Protein AF-A0A8H4V0F9-F1 (afdb_monomer)

pLDDT: mean 85.69, std 16.49, range [30.67, 98.44]

Secondary structure (DSSP, 8-state):
----------------PSP--HHHHHHHTSS-HHHHHHHHHHHHHHIIIIITTTS--S-HHHHHHHHTTSS--S-HHHHHHHHHHHHHHHHHHH--SS-HHHHHHHHHHHHHHHHTS-TT----HHHHHHHHHHHHHHHHTT-HHHHHHHHHHHHHHHHHTTTT-GGGGG-TTS-HHHHHHHHHHHHHHHHHHHHHHHHHTPPP-SPPGGG--PPPPP---GGG--TTSSSPPPPPSS--TTHHHHHHHHHHHHHHHHHHHHHHSSS--HHHHHHHHHHH-

Mean predicted aligned error: 8.46 Å

Foldseek 3Di:
DDDDDDDDDDPDPDPDDDPDDPVLVVVLVVDDPVVNVVLLVQLLVLLCVPVCLQQVLDQVVVLVCVVVVVDDDPDVLLNLLLSLLSSLVSQVSPDPPPRPSRSVNSLVRSVVSVVPDDPPPLDDLSNLNSLQSSLVSCVVVVNNVSSLVSLLSSQSSLVSLVLLALVSLPPPPDANVVSLSSLSSVLSSLLSQLVSCVVVVHQRPHDQPVSRHRDQHAQDESVQDDPPHPGDDHGDPDDHSCNSSRVSSVVSNLVNVLSVVPVVPPDDDPVSVVVNVVSVD

Radius of gyration: 21.21 Å; Cα contacts (8 Å, |Δi|>4): 297; chains: 1; bounding box: 80×47×62 Å

Sequence (281 aa):
METENTLSSDFTLALPLPLYDSALESDLLDGSESLRIAEEDSYIDAYFRHYHPIFPFIYKPTFMAQYHQERSTDNPRAWAILLNAVLAMGAWCSSTDIDLHTEQIFVERAQRDFQQLSILDPGSVTLIQALIILSDCYQRLGNPKASWQYLGIASRMALSLELHKEKVYVNADLHPIDREIQRRVWWALYCSDSCASKIYGLPLLLPEDSLITAKPVLNIREEDFTYSSPGVPPERDEITIYWGLIQQSSYHRMANSIYRDLLSVGCPNVADIETLERRIN

Structure (mmCIF, N/CA/C/O backbone):
data_AF-A0A8H4V0F9-F1
#
_entry.id   AF-A0A8H4V0F9-F1
#
loop_
_atom_site.group_PDB
_atom_site.id
_atom_site.type_symbol
_atom_site.label_atom_id
_atom_site.label_alt_id
_atom_site.label_comp_id
_atom_site.label_asym_id
_atom_site.label_entity_id
_atom_site.label_seq_id
_atom_site.pdbx_PDB_ins_code
_atom_site.Cartn_x
_atom_site.Cartn_y
_atom_site.Cartn_z
_atom_site.occupancy
_atom_site.B_iso_or_equiv
_atom_site.auth_seq_id
_atom_site.auth_comp_id
_atom_site.auth_asym_id
_atom_site.auth_atom_id
_atom_site.pdbx_PDB_model_num
ATOM 1 N N . MET A 1 1 ? 59.581 7.771 -0.436 1.00 39.94 1 MET A N 1
ATOM 2 C CA . MET A 1 1 ? 58.633 8.890 -0.277 1.00 39.94 1 MET A CA 1
ATOM 3 C C . MET A 1 1 ? 57.256 8.257 -0.312 1.00 39.94 1 MET A C 1
ATOM 5 O O . MET A 1 1 ? 56.677 8.095 -1.376 1.00 39.94 1 MET A O 1
ATOM 9 N N . GLU A 1 2 ? 56.868 7.710 0.836 1.00 33.00 2 GLU A N 1
ATOM 10 C CA . GLU A 1 2 ? 55.591 7.035 1.061 1.00 33.00 2 GLU A CA 1
ATOM 11 C C . GLU A 1 2 ? 54.521 8.107 1.269 1.00 33.00 2 GLU A C 1
ATOM 13 O O . GLU A 1 2 ? 54.752 9.074 1.993 1.00 33.00 2 GLU A O 1
ATOM 18 N N . THR A 1 3 ? 53.374 7.9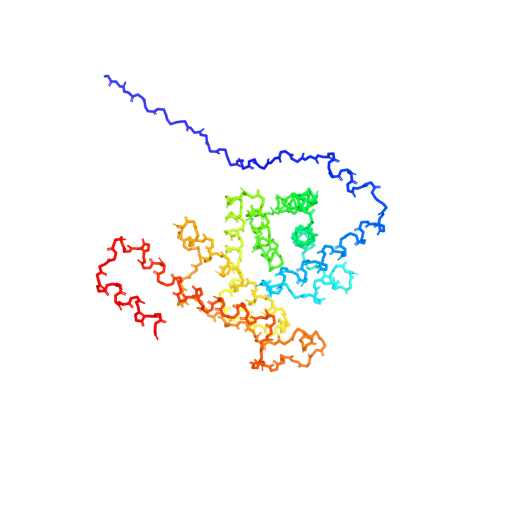61 0.615 1.00 36.78 3 THR A N 1
ATOM 19 C CA . THR A 1 3 ? 52.178 8.752 0.913 1.00 36.78 3 THR A CA 1
ATOM 20 C C . THR A 1 3 ? 51.127 7.796 1.45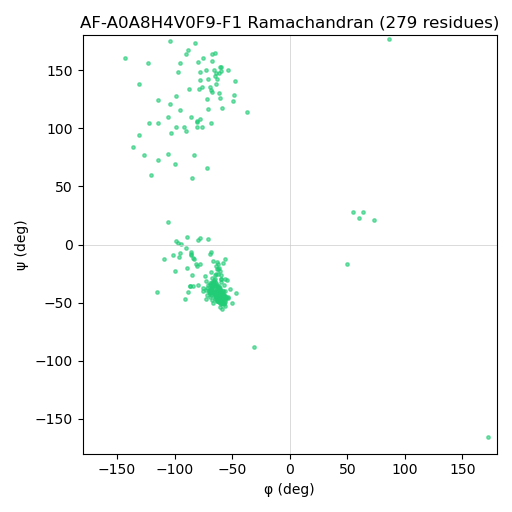0 1.00 36.78 3 THR A C 1
ATOM 22 O O . THR A 1 3 ? 50.558 7.007 0.694 1.00 36.78 3 THR A O 1
ATOM 25 N N . GLU A 1 4 ? 50.932 7.840 2.767 1.00 34.56 4 GLU A N 1
ATOM 26 C CA . GLU A 1 4 ? 49.854 7.157 3.475 1.00 34.56 4 GLU A CA 1
ATOM 27 C C . GLU A 1 4 ? 48.499 7.680 2.992 1.00 34.56 4 GLU A C 1
ATOM 29 O O . GLU A 1 4 ? 48.257 8.885 2.921 1.00 34.56 4 GLU A O 1
ATOM 34 N N . ASN A 1 5 ? 47.622 6.743 2.647 1.00 33.28 5 ASN A N 1
ATOM 35 C CA . ASN A 1 5 ? 46.240 6.984 2.272 1.00 33.28 5 ASN A CA 1
ATOM 36 C C . ASN A 1 5 ? 45.380 6.707 3.513 1.00 33.28 5 ASN A C 1
ATOM 38 O O . ASN A 1 5 ? 45.159 5.551 3.875 1.00 33.28 5 ASN A O 1
ATOM 42 N N . THR A 1 6 ? 44.952 7.756 4.211 1.00 35.66 6 THR A N 1
ATOM 43 C CA . THR A 1 6 ? 44.073 7.651 5.377 1.00 35.66 6 THR A CA 1
ATOM 44 C C . THR A 1 6 ? 42.621 7.485 4.927 1.00 35.66 6 THR A C 1
ATOM 46 O O . THR A 1 6 ? 41.930 8.434 4.567 1.00 35.66 6 THR A O 1
ATOM 49 N N . LEU A 1 7 ? 42.143 6.240 4.967 1.00 35.69 7 LEU A N 1
ATOM 50 C CA . LEU A 1 7 ? 40.719 5.907 4.957 1.00 35.69 7 LEU A CA 1
ATOM 51 C C . LEU A 1 7 ? 40.097 6.372 6.282 1.00 35.69 7 LEU A C 1
ATOM 53 O O . LEU A 1 7 ? 40.285 5.731 7.313 1.00 35.69 7 LEU A O 1
ATOM 57 N N . SER A 1 8 ? 39.355 7.480 6.253 1.00 33.31 8 SER A N 1
ATOM 58 C CA . SER A 1 8 ? 38.475 7.870 7.359 1.00 33.31 8 SER A CA 1
ATOM 59 C C . SER A 1 8 ? 37.178 7.071 7.263 1.00 33.31 8 SER A C 1
ATOM 61 O O . SER A 1 8 ? 36.345 7.304 6.388 1.00 33.31 8 SER A O 1
ATOM 63 N N . SER A 1 9 ? 37.039 6.091 8.149 1.00 40.47 9 SER A N 1
ATOM 64 C CA . SER A 1 9 ? 35.815 5.340 8.398 1.00 40.47 9 SER A CA 1
ATOM 65 C C . SER A 1 9 ? 34.844 6.183 9.224 1.00 40.4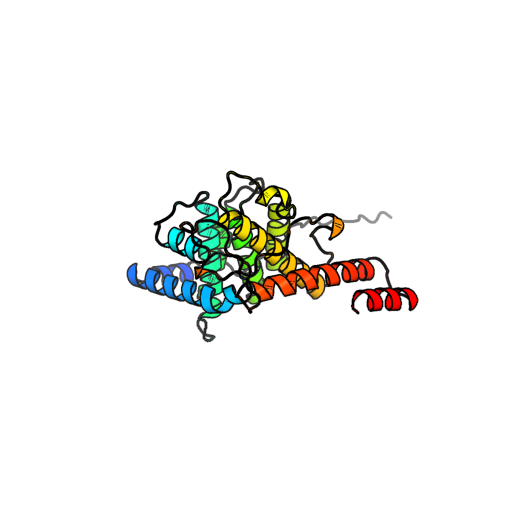7 9 SER A C 1
ATOM 67 O O . SER A 1 9 ? 34.990 6.250 10.438 1.00 40.47 9 SER A O 1
ATOM 69 N N . ASP A 1 10 ? 33.838 6.774 8.586 1.00 32.12 10 ASP A N 1
ATOM 70 C CA . ASP A 1 10 ? 32.657 7.292 9.284 1.00 32.12 10 ASP A CA 1
ATOM 71 C C . ASP A 1 10 ? 31.401 6.888 8.509 1.00 32.12 10 ASP A C 1
ATOM 73 O O . ASP A 1 10 ? 30.879 7.607 7.658 1.00 32.12 10 ASP A O 1
ATOM 77 N N . PHE A 1 11 ? 30.938 5.667 8.782 1.00 35.44 11 PHE A N 1
ATOM 78 C CA . PHE A 1 11 ? 29.657 5.141 8.315 1.00 35.44 11 PHE A CA 1
ATOM 79 C C . PHE A 1 11 ? 28.641 5.263 9.457 1.00 35.44 11 PHE A C 1
ATOM 81 O O . PHE A 1 11 ? 28.237 4.278 10.071 1.00 35.44 11 PHE A O 1
ATOM 88 N N . THR A 1 12 ? 28.250 6.494 9.782 1.00 30.67 12 THR A N 1
ATOM 89 C CA . THR A 1 12 ? 27.211 6.752 10.787 1.00 30.67 12 THR A CA 1
ATOM 90 C C . THR A 1 12 ? 25.851 6.788 10.092 1.00 30.67 12 THR A C 1
ATOM 92 O O . THR A 1 12 ? 25.456 7.793 9.505 1.00 30.67 12 THR A O 1
ATOM 95 N N . LEU A 1 13 ? 25.129 5.663 10.141 1.00 38.16 13 LEU A N 1
ATOM 96 C CA . LEU A 1 13 ? 23.723 5.517 9.737 1.00 38.16 13 LEU A CA 1
ATOM 97 C C . LEU A 1 13 ? 22.784 6.212 10.741 1.00 38.16 13 LEU A C 1
ATOM 99 O O . LEU A 1 13 ? 21.984 5.571 11.415 1.00 38.16 13 LEU A O 1
ATOM 103 N N . ALA A 1 14 ? 22.866 7.533 10.841 1.00 39.16 14 ALA A N 1
ATOM 104 C CA . ALA A 1 14 ? 21.853 8.335 11.512 1.00 39.16 14 ALA A CA 1
ATOM 105 C C . ALA A 1 14 ? 21.322 9.345 10.496 1.00 39.16 14 ALA A C 1
ATOM 107 O O . ALA A 1 14 ? 22.010 10.300 10.152 1.00 39.16 14 ALA A O 1
ATOM 108 N N . LEU A 1 15 ? 20.119 9.109 9.968 1.00 38.56 15 LEU A N 1
ATOM 109 C CA . LEU A 1 15 ? 19.352 10.167 9.315 1.00 38.56 15 LEU A CA 1
ATOM 110 C C . LEU A 1 15 ? 18.746 11.008 10.446 1.00 38.56 15 LEU A C 1
ATOM 112 O O . LEU A 1 15 ? 17.843 10.501 11.115 1.00 38.56 15 LEU A O 1
ATOM 116 N N . PRO A 1 16 ? 19.216 12.241 10.708 1.00 37.56 16 PRO A N 1
ATOM 117 C CA . PRO A 1 16 ? 18.573 13.078 11.696 1.00 37.56 16 PRO A CA 1
ATOM 118 C C . PRO A 1 16 ? 17.355 13.707 11.019 1.00 37.56 16 PRO A C 1
ATOM 120 O O . PRO A 1 16 ? 17.479 14.582 10.163 1.00 37.56 16 PRO A O 1
ATOM 123 N N . LEU A 1 17 ? 16.172 13.222 11.380 1.00 49.06 17 LEU A N 1
ATOM 124 C CA . LEU A 1 17 ? 15.000 14.091 11.445 1.00 49.06 17 LEU A CA 1
ATOM 125 C C . LEU A 1 17 ? 15.209 15.081 12.605 1.00 49.06 17 LEU A C 1
ATOM 127 O O . LEU A 1 17 ? 16.103 14.846 13.430 1.00 49.06 17 LEU A O 1
ATOM 131 N N . PRO A 1 18 ? 14.447 16.189 12.676 1.00 45.50 18 PRO A N 1
ATOM 132 C CA . PRO A 1 18 ? 14.476 17.060 13.845 1.00 45.50 18 PRO A CA 1
ATOM 133 C C . PRO A 1 18 ? 14.370 16.216 15.119 1.00 45.50 18 PRO A C 1
ATOM 135 O O . PRO A 1 18 ? 13.679 15.197 15.133 1.00 45.50 18 PRO A O 1
ATOM 138 N N . LEU A 1 19 ? 15.121 16.598 16.154 1.00 46.22 19 LEU A N 1
ATOM 139 C CA . LEU A 1 19 ? 15.041 15.955 17.462 1.00 46.22 19 LEU A CA 1
ATOM 140 C C . LEU A 1 19 ? 13.570 15.858 17.871 1.00 46.22 19 LEU A C 1
ATOM 142 O O . LEU A 1 19 ? 12.901 16.884 17.930 1.00 46.22 19 LEU A O 1
ATOM 146 N N . TYR A 1 20 ? 13.124 14.629 18.141 1.00 50.81 20 TYR A N 1
ATOM 147 C CA . TYR A 1 20 ? 11.863 14.318 18.806 1.00 50.81 20 TYR A CA 1
ATOM 148 C C . TYR A 1 20 ? 11.581 15.360 19.894 1.00 50.81 20 TYR A C 1
ATOM 150 O O . TYR A 1 20 ? 12.341 15.461 20.865 1.00 50.81 20 TYR A O 1
ATOM 158 N N . ASP A 1 21 ? 10.528 16.153 19.707 1.00 59.38 21 ASP A N 1
ATOM 159 C CA . ASP A 1 21 ? 10.149 17.169 20.676 1.00 59.38 21 ASP A CA 1
ATOM 160 C C . ASP A 1 21 ? 9.141 16.571 21.659 1.00 59.38 21 ASP A C 1
ATOM 162 O O . ASP A 1 21 ? 7.948 16.430 21.390 1.00 59.38 21 ASP A O 1
ATOM 166 N N . SER A 1 22 ? 9.638 16.203 22.836 1.00 54.75 22 SER A N 1
ATOM 167 C CA . SER A 1 22 ? 8.806 15.656 23.905 1.00 54.75 22 SER A CA 1
ATOM 168 C C . SER A 1 22 ? 7.736 16.629 24.416 1.00 54.75 22 SER A C 1
ATOM 170 O O . SER A 1 22 ? 6.775 16.169 25.025 1.00 54.75 22 SER A O 1
ATOM 172 N N . ALA A 1 23 ? 7.897 17.945 24.212 1.00 53.19 23 ALA A N 1
ATOM 173 C CA . ALA A 1 23 ? 6.913 18.944 24.641 1.00 53.19 23 ALA A CA 1
ATOM 174 C C . ALA A 1 23 ? 5.656 18.922 23.756 1.00 53.19 23 ALA A C 1
ATOM 176 O O . ALA A 1 23 ? 4.537 19.139 24.211 1.00 53.19 23 ALA A O 1
ATOM 177 N N . LEU A 1 24 ? 5.843 18.572 22.492 1.00 56.88 24 LEU A N 1
ATOM 178 C CA . LEU A 1 24 ? 4.788 18.499 21.496 1.00 56.88 24 LEU A CA 1
ATOM 179 C C . LEU A 1 24 ? 3.910 17.252 21.677 1.00 56.88 24 LEU A C 1
ATOM 181 O O . LEU A 1 24 ? 2.685 17.309 21.572 1.00 56.88 24 LEU A O 1
ATOM 185 N N . GLU A 1 25 ? 4.525 16.130 22.062 1.00 56.91 25 GLU A N 1
ATOM 186 C CA . GLU A 1 25 ? 3.784 14.935 22.469 1.00 56.91 25 GLU A CA 1
ATOM 187 C C . GLU A 1 25 ? 2.996 15.173 23.774 1.00 56.91 25 GLU A C 1
ATOM 189 O O . GLU A 1 25 ? 1.901 14.630 23.908 1.00 56.91 25 GLU A O 1
ATOM 194 N N . SER A 1 26 ? 3.474 16.012 24.707 1.00 56.94 26 SER A N 1
ATOM 195 C CA . SER A 1 26 ? 2.703 16.333 25.919 1.00 56.94 26 SER A CA 1
ATOM 196 C C . SER A 1 26 ? 1.456 17.180 25.655 1.00 56.94 26 SER A C 1
ATOM 198 O O . SER A 1 26 ? 0.439 16.919 26.290 1.00 56.94 26 SER A O 1
ATOM 200 N N . ASP A 1 27 ? 1.487 18.108 24.695 1.00 56.69 27 ASP A N 1
ATOM 201 C CA . ASP A 1 27 ? 0.344 18.988 24.402 1.00 56.69 27 ASP A CA 1
ATOM 202 C C . ASP A 1 27 ? -0.837 18.224 23.769 1.00 56.69 27 ASP A C 1
ATOM 204 O O . ASP A 1 27 ? -1.986 18.407 24.175 1.00 56.69 27 ASP A O 1
ATOM 208 N N . LEU A 1 28 ? -0.579 17.274 22.856 1.00 58.97 28 LEU A N 1
ATOM 209 C CA . LEU A 1 28 ? -1.617 16.352 22.352 1.00 58.97 28 LEU A CA 1
ATOM 210 C C . LEU A 1 28 ? -2.163 15.418 23.448 1.00 58.97 28 LEU A C 1
ATOM 212 O O . LEU A 1 28 ? -3.291 14.924 23.369 1.00 58.97 28 LEU A O 1
ATOM 216 N N . LEU A 1 29 ? -1.354 15.140 24.473 1.00 56.69 29 LEU A N 1
ATOM 217 C CA . LEU A 1 29 ? -1.724 14.305 25.611 1.00 56.69 29 LEU A CA 1
ATOM 218 C C . LEU A 1 29 ? -2.373 15.103 26.762 1.00 56.69 29 LEU A C 1
ATOM 220 O O . LEU A 1 29 ? -2.664 14.508 27.799 1.00 56.69 29 LEU A O 1
ATOM 224 N N . ASP A 1 30 ? -2.658 16.396 26.603 1.00 57.28 30 ASP A N 1
ATOM 225 C CA . ASP A 1 30 ? -3.315 17.206 27.647 1.00 57.28 30 ASP A CA 1
ATOM 226 C C . ASP A 1 30 ? -4.843 17.322 27.445 1.00 57.28 30 ASP A C 1
ATOM 228 O O . ASP A 1 30 ? -5.590 17.715 28.344 1.00 57.28 30 ASP A O 1
ATOM 232 N N . GLY A 1 31 ? -5.347 16.894 26.279 1.00 61.00 31 GLY A N 1
ATOM 233 C CA . GLY A 1 31 ? -6.779 16.779 25.993 1.00 61.00 31 GLY A CA 1
ATOM 234 C C . GLY A 1 31 ? -7.450 15.611 26.727 1.00 61.00 31 GLY A C 1
ATOM 235 O O . GLY A 1 31 ? -6.826 14.573 26.982 1.00 61.00 31 GLY A O 1
ATOM 236 N N . SER A 1 32 ? -8.747 15.756 27.037 1.00 69.38 32 SER A N 1
ATOM 237 C CA . SER A 1 32 ? -9.558 14.650 27.563 1.00 69.38 32 SER A CA 1
ATOM 238 C C . SER A 1 32 ? -9.584 13.482 26.571 1.00 69.38 32 SER A C 1
ATOM 240 O O . SER A 1 32 ? -9.525 13.685 25.360 1.00 69.38 32 SER A O 1
ATOM 242 N N . GLU A 1 33 ? -9.697 12.249 27.067 1.00 74.88 33 GLU A N 1
ATOM 243 C CA . GLU A 1 33 ? -9.715 11.035 26.232 1.00 74.88 33 GLU A CA 1
ATOM 244 C C . GLU A 1 33 ? -10.756 11.119 25.101 1.00 74.88 33 GLU A C 1
ATOM 246 O O . GLU A 1 33 ? -10.485 10.751 23.963 1.00 74.88 33 GLU A O 1
ATOM 251 N N . SER A 1 34 ? -11.920 11.708 25.387 1.00 68.75 34 SER A N 1
ATOM 252 C CA . SER A 1 34 ? -12.987 11.923 24.406 1.00 68.75 34 SER A CA 1
ATOM 253 C C . SER A 1 34 ? -12.630 12.924 23.303 1.00 68.75 34 SER A C 1
ATOM 255 O O . SER A 1 34 ? -13.092 12.755 22.179 1.00 68.75 34 SER A O 1
ATOM 257 N N . LEU A 1 35 ? -11.828 13.953 23.600 1.00 74.44 35 LEU A N 1
ATOM 258 C CA . LEU A 1 35 ? -11.349 14.896 22.583 1.00 74.44 35 LEU A CA 1
ATOM 259 C C . LEU A 1 35 ? -10.352 14.219 21.641 1.00 74.44 35 LEU A C 1
ATOM 261 O O . LEU A 1 35 ? -10.476 14.371 20.432 1.00 74.44 35 LEU A O 1
ATOM 265 N N . ARG A 1 36 ? -9.438 13.402 22.177 1.00 78.38 36 ARG A N 1
ATOM 266 C CA . ARG A 1 36 ? -8.456 12.683 21.352 1.00 78.38 36 ARG A CA 1
ATOM 267 C C . ARG A 1 36 ? -9.109 11.687 20.404 1.00 78.38 36 ARG A C 1
ATOM 269 O O . ARG A 1 36 ? -8.743 11.641 19.240 1.00 78.38 36 ARG A O 1
ATOM 276 N N . ILE A 1 37 ? -10.098 10.927 20.883 1.00 80.56 37 ILE A N 1
ATOM 277 C CA . ILE A 1 37 ? -10.844 9.984 20.034 1.00 80.56 37 ILE A CA 1
ATOM 278 C C . ILE A 1 37 ? -11.551 10.736 18.898 1.00 80.56 37 ILE A C 1
ATOM 280 O O . ILE A 1 37 ? -11.464 10.328 17.747 1.00 80.56 37 ILE A O 1
ATOM 284 N N . ALA A 1 38 ? -12.194 11.870 19.198 1.00 82.12 38 ALA A N 1
ATOM 285 C CA . ALA A 1 38 ? -12.865 12.674 18.176 1.00 82.12 38 ALA A CA 1
ATOM 286 C C . ALA A 1 38 ? -11.889 13.257 17.132 1.00 82.12 38 ALA A C 1
ATOM 288 O O . ALA A 1 38 ? -12.231 13.363 15.954 1.00 82.12 38 ALA A O 1
ATOM 289 N N . GLU A 1 39 ? -10.678 13.633 17.548 1.00 86.62 39 GLU A N 1
ATOM 290 C CA . GLU A 1 39 ? -9.616 14.079 16.640 1.00 86.62 39 GLU A CA 1
ATOM 291 C C . GLU A 1 39 ? -9.087 12.930 15.773 1.00 86.62 39 GLU A C 1
ATOM 293 O O . GLU A 1 39 ? -8.966 13.087 14.558 1.00 86.62 39 GLU A O 1
ATOM 298 N N . GLU A 1 40 ? -8.826 11.760 16.362 1.00 91.31 40 GLU A N 1
ATOM 299 C CA . GLU A 1 40 ? -8.409 10.564 15.626 1.00 91.31 40 GLU A CA 1
ATOM 300 C C . GLU A 1 40 ? -9.445 10.146 14.576 1.00 91.31 40 GLU A C 1
ATOM 302 O O . GLU A 1 40 ? -9.077 9.925 13.420 1.00 91.31 40 GLU A O 1
ATOM 307 N N . ASP A 1 41 ? -10.730 10.111 14.941 1.00 94.06 41 ASP A N 1
ATOM 308 C CA . ASP A 1 41 ? -11.837 9.823 14.023 1.00 94.06 41 ASP A CA 1
ATOM 309 C C . ASP A 1 41 ? -11.840 10.795 12.832 1.00 94.06 41 ASP A C 1
ATOM 311 O O . ASP A 1 41 ? -11.949 10.378 11.676 1.00 94.06 41 ASP A O 1
ATOM 315 N N . SER A 1 42 ? -11.648 12.093 13.098 1.00 94.38 42 SER A N 1
ATOM 316 C CA . SER A 1 42 ? -11.570 13.131 12.063 1.00 94.38 42 SER A CA 1
ATOM 317 C C . SER A 1 42 ? -10.412 12.889 11.085 1.00 94.38 42 SER A C 1
ATOM 319 O O . SER A 1 42 ? -10.588 12.987 9.865 1.00 94.38 42 SER A O 1
ATOM 321 N N . TYR A 1 43 ? -9.230 12.515 11.587 1.00 95.12 43 TYR A N 1
ATOM 322 C CA . TYR A 1 43 ? -8.075 12.204 10.739 1.00 95.12 43 TYR A CA 1
ATOM 323 C C . TYR A 1 43 ? -8.272 10.916 9.936 1.00 95.12 43 TYR A C 1
ATOM 325 O O . TYR A 1 43 ? -7.955 10.880 8.744 1.00 95.12 43 TYR A O 1
ATOM 333 N N . ILE A 1 44 ? -8.837 9.870 10.540 1.00 97.44 44 ILE A N 1
ATOM 334 C CA . ILE A 1 44 ? -9.170 8.624 9.837 1.00 97.44 44 ILE A CA 1
ATOM 335 C C . ILE A 1 44 ? -10.151 8.911 8.691 1.00 97.44 44 ILE A C 1
ATOM 337 O O . ILE A 1 44 ? -9.944 8.451 7.561 1.00 97.44 44 ILE A O 1
ATOM 341 N N . ASP A 1 45 ? -11.184 9.715 8.939 1.00 96.69 45 ASP A N 1
ATOM 342 C CA . ASP A 1 45 ? -12.146 10.101 7.910 1.00 96.69 45 ASP A CA 1
ATOM 343 C C . ASP A 1 45 ? -11.494 10.896 6.775 1.00 96.69 45 ASP A C 1
ATOM 345 O O . ASP A 1 45 ? -11.753 10.615 5.599 1.00 96.69 45 ASP A O 1
ATOM 349 N N . ALA A 1 46 ? -10.600 11.833 7.092 1.00 96.06 46 ALA A N 1
ATOM 350 C CA . ALA A 1 46 ? -9.859 12.589 6.089 1.00 96.06 46 ALA A CA 1
ATOM 351 C C . ALA A 1 46 ? -8.942 11.702 5.236 1.00 96.06 46 ALA A C 1
ATOM 353 O O . ALA A 1 46 ? -8.926 11.845 4.009 1.00 96.06 46 ALA A O 1
ATOM 354 N N . TYR A 1 47 ? -8.251 10.730 5.843 1.00 97.69 47 TYR A N 1
ATOM 355 C CA . TYR A 1 47 ? -7.461 9.736 5.113 1.00 97.69 47 TYR A CA 1
ATOM 356 C C . TYR A 1 47 ? -8.324 8.985 4.091 1.00 97.69 47 TYR A C 1
ATOM 358 O O . TYR A 1 47 ? -7.998 8.943 2.898 1.00 97.69 47 TYR A O 1
ATOM 366 N N . PHE A 1 48 ? -9.456 8.424 4.537 1.00 97.31 48 PHE A N 1
ATOM 367 C CA . PHE A 1 48 ? -10.337 7.647 3.665 1.00 97.31 48 PHE A CA 1
ATOM 368 C C . PHE A 1 48 ? -11.047 8.497 2.609 1.00 97.31 48 PHE A C 1
ATOM 370 O O . PHE A 1 48 ? -11.439 7.978 1.564 1.00 97.31 48 PHE A O 1
ATOM 377 N N . ARG A 1 49 ? -11.206 9.798 2.855 1.00 96.25 49 ARG A N 1
ATOM 378 C CA . ARG A 1 49 ? -11.841 10.726 1.919 1.00 96.25 49 ARG A CA 1
ATOM 379 C C . ARG A 1 49 ? -10.888 11.254 0.851 1.00 96.25 49 ARG A C 1
ATOM 381 O O . ARG A 1 49 ? -11.326 11.467 -0.277 1.00 96.25 49 ARG A O 1
ATOM 388 N N . HIS A 1 50 ? -9.622 11.487 1.192 1.00 95.25 50 HIS A N 1
ATOM 389 C CA . HIS A 1 50 ? -8.702 12.245 0.339 1.00 95.25 50 HIS A CA 1
ATOM 390 C C . HIS A 1 50 ? -7.525 11.423 -0.191 1.00 95.25 50 HIS A C 1
ATOM 392 O O . HIS A 1 50 ? -7.190 11.545 -1.368 1.00 95.25 50 HIS A O 1
ATOM 398 N N . TYR A 1 51 ? -6.923 10.561 0.630 1.00 95.44 51 TYR A N 1
ATOM 399 C CA . TYR A 1 51 ? -5.778 9.746 0.215 1.00 95.44 51 TYR A CA 1
ATOM 400 C C . TYR A 1 51 ? -6.216 8.394 -0.361 1.00 95.44 51 TYR A C 1
ATOM 402 O O . TYR A 1 51 ? -5.771 7.988 -1.437 1.00 95.44 51 TYR A O 1
ATOM 410 N N . HIS A 1 52 ? -7.132 7.709 0.326 1.00 96.31 52 HIS A N 1
ATOM 411 C CA . HIS A 1 52 ? -7.568 6.360 -0.037 1.00 96.31 52 HIS A CA 1
ATOM 412 C C . HIS A 1 52 ? -8.123 6.221 -1.471 1.00 96.31 52 HIS A C 1
ATOM 414 O O . HIS A 1 52 ? -7.761 5.244 -2.125 1.00 96.31 52 HIS A O 1
ATOM 420 N N . PRO A 1 53 ? -8.911 7.168 -2.031 1.00 94.12 53 PRO A N 1
ATOM 421 C CA . PRO A 1 53 ? -9.381 7.055 -3.417 1.00 94.12 53 PRO A CA 1
ATOM 422 C C . PRO A 1 53 ? -8.258 7.077 -4.465 1.00 94.12 53 PRO A C 1
ATOM 424 O O . PRO A 1 53 ? -8.465 6.635 -5.591 1.00 94.12 53 PRO A O 1
ATOM 427 N N . ILE A 1 54 ? -7.080 7.605 -4.110 1.00 91.88 54 ILE A N 1
ATOM 428 C CA . ILE A 1 54 ? -5.899 7.647 -4.982 1.00 91.88 54 ILE A CA 1
ATOM 429 C C . ILE A 1 54 ? -5.081 6.360 -4.814 1.00 91.88 54 ILE A C 1
ATOM 431 O O . ILE A 1 54 ? -4.631 5.782 -5.801 1.00 91.88 54 ILE A O 1
ATOM 435 N N . PHE A 1 55 ? -4.933 5.885 -3.573 1.00 93.50 55 PHE A N 1
ATOM 436 C CA . PHE A 1 55 ? -4.167 4.684 -3.234 1.00 93.50 55 PHE A CA 1
ATOM 437 C C . PHE A 1 55 ? -5.008 3.684 -2.414 1.00 93.50 55 PHE A C 1
ATOM 439 O O . PHE A 1 55 ? -4.837 3.557 -1.196 1.00 93.50 55 PHE A O 1
ATOM 446 N N . PRO A 1 56 ? -5.918 2.930 -3.060 1.00 96.06 56 PRO A N 1
ATOM 447 C CA . PRO A 1 56 ? -6.942 2.142 -2.376 1.00 96.06 56 PRO A CA 1
ATOM 448 C C . PRO A 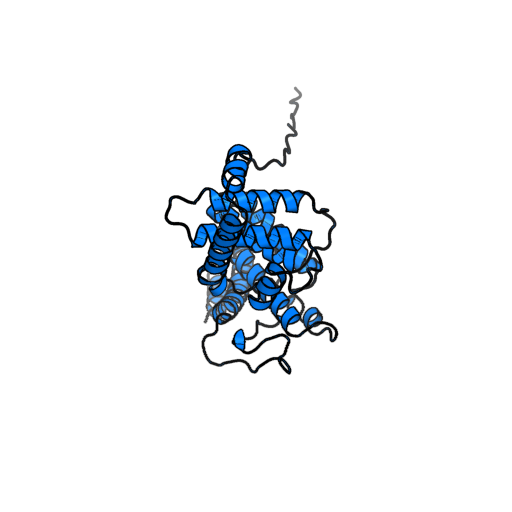1 56 ? -6.441 0.755 -1.931 1.00 96.06 56 PRO A C 1
ATOM 450 O O . PRO A 1 56 ? -6.991 -0.280 -2.312 1.00 96.06 56 PRO A O 1
ATOM 453 N N . PHE A 1 57 ? -5.373 0.708 -1.130 1.00 97.00 57 PHE A N 1
ATOM 454 C CA . PHE A 1 57 ? -4.759 -0.547 -0.668 1.00 97.00 57 PHE A CA 1
ATOM 455 C C . PHE A 1 57 ? -5.119 -0.962 0.766 1.00 97.00 57 PHE A C 1
ATOM 457 O O . PHE A 1 57 ? -4.801 -2.083 1.168 1.00 97.00 57 PHE A O 1
ATOM 464 N N . ILE A 1 58 ? -5.792 -0.098 1.530 1.00 97.06 58 ILE A N 1
ATOM 465 C CA . ILE A 1 58 ? -6.418 -0.433 2.819 1.00 97.06 58 ILE A CA 1
ATOM 466 C C . ILE A 1 58 ? -7.902 -0.672 2.585 1.00 97.06 58 ILE A C 1
ATOM 468 O O . ILE A 1 58 ? -8.569 0.179 2.020 1.00 97.06 58 ILE A O 1
ATOM 472 N N . TYR A 1 59 ? -8.443 -1.797 3.041 1.00 95.69 59 TYR A N 1
ATOM 473 C CA . TYR A 1 59 ? -9.882 -2.041 2.964 1.00 95.69 59 TYR A CA 1
ATOM 474 C C . TYR A 1 59 ? -10.581 -1.426 4.186 1.00 95.69 59 TYR A C 1
ATOM 476 O O . TYR A 1 59 ? -10.408 -1.913 5.311 1.00 95.69 59 TYR A O 1
ATOM 484 N N . LYS A 1 60 ? -11.347 -0.345 3.966 1.00 95.25 60 LYS A N 1
ATOM 485 C CA . LYS A 1 60 ? -11.910 0.498 5.038 1.00 95.25 60 LYS A CA 1
ATOM 486 C C . LYS A 1 60 ? -12.712 -0.296 6.078 1.00 95.25 60 LYS A C 1
ATOM 488 O O . LYS A 1 60 ? -12.445 -0.108 7.264 1.00 95.25 60 LYS A O 1
ATOM 493 N N . PRO A 1 61 ? -13.615 -1.228 5.710 1.00 94.31 61 PRO A N 1
ATOM 494 C CA . PRO A 1 61 ? -14.406 -1.964 6.696 1.00 94.31 61 PRO A CA 1
ATOM 495 C C . PRO A 1 61 ? -13.561 -2.803 7.660 1.00 94.31 61 PRO A C 1
ATOM 497 O O . PRO A 1 61 ? -13.884 -2.893 8.839 1.00 94.31 61 PRO A O 1
ATOM 500 N N . THR A 1 62 ? -12.455 -3.392 7.188 1.00 93.62 62 THR A N 1
ATOM 501 C CA . THR A 1 62 ? -11.555 -4.158 8.074 1.00 93.62 62 THR A CA 1
ATOM 502 C C . THR A 1 62 ? -10.784 -3.243 9.003 1.00 93.62 62 THR A C 1
ATOM 504 O O . THR A 1 62 ? -10.692 -3.534 10.192 1.00 93.62 62 THR A O 1
ATOM 507 N N . PHE A 1 63 ? -10.274 -2.131 8.471 1.00 96.56 63 PHE A N 1
ATOM 508 C CA . PHE A 1 63 ? -9.555 -1.143 9.264 1.00 96.56 63 PHE A CA 1
ATOM 509 C C . PHE A 1 63 ? -10.438 -0.580 10.387 1.00 96.56 63 PHE A C 1
ATOM 511 O O . PHE A 1 63 ? -10.033 -0.598 11.544 1.00 96.56 63 PHE A O 1
ATOM 518 N N . MET A 1 64 ? -11.669 -0.159 10.076 1.00 96.19 64 MET A N 1
ATOM 519 C CA . MET A 1 64 ? -12.586 0.395 11.082 1.00 96.19 64 MET A CA 1
ATOM 520 C C . MET A 1 64 ? -12.991 -0.642 12.136 1.00 96.19 64 MET A C 1
ATOM 522 O O . MET A 1 64 ? -13.006 -0.327 13.321 1.00 96.19 64 MET A O 1
ATOM 526 N N . ALA A 1 65 ? -13.241 -1.896 11.742 1.00 94.06 65 ALA A N 1
ATOM 527 C CA . ALA A 1 65 ? -13.545 -2.963 12.698 1.00 94.06 65 ALA A CA 1
ATOM 528 C C . ALA A 1 65 ? -12.370 -3.246 13.655 1.00 94.06 65 ALA A C 1
ATOM 530 O O . ALA A 1 65 ? -12.579 -3.563 14.823 1.00 94.06 65 ALA A O 1
ATOM 531 N N . GLN A 1 66 ? -11.124 -3.128 13.182 1.00 95.12 66 GLN A N 1
ATOM 532 C CA . GLN A 1 66 ? -9.935 -3.245 14.033 1.00 95.12 66 GLN A CA 1
ATOM 533 C C . GLN A 1 66 ? -9.762 -2.022 14.943 1.00 95.12 66 GLN A C 1
ATOM 535 O O . GLN A 1 66 ? -9.432 -2.181 16.117 1.00 95.12 66 GLN A O 1
ATOM 540 N N . TYR A 1 67 ? -10.033 -0.819 14.430 1.00 96.00 67 TYR A N 1
ATOM 541 C CA . TYR A 1 67 ? -9.978 0.429 15.195 1.00 96.00 67 TYR A CA 1
ATOM 542 C C . TYR A 1 67 ? -10.988 0.446 16.352 1.00 96.00 67 TYR A C 1
ATOM 544 O O . TYR A 1 67 ? -10.616 0.706 17.493 1.00 96.00 67 TYR A O 1
ATOM 552 N N . HIS A 1 68 ? -12.235 0.044 16.096 1.00 94.94 68 HIS A N 1
ATOM 553 C CA . HIS A 1 68 ? -13.278 -0.084 17.120 1.00 94.94 68 HIS A CA 1
ATOM 554 C C . HIS A 1 68 ? -13.161 -1.355 17.981 1.00 94.94 68 HIS A C 1
ATOM 556 O O . HIS A 1 68 ? -14.025 -1.612 18.816 1.00 94.94 68 HIS A O 1
ATOM 562 N N . GLN A 1 69 ? -12.097 -2.151 17.806 1.00 92.31 69 GLN A N 1
ATOM 563 C CA . GLN A 1 69 ? -11.843 -3.398 18.545 1.00 92.31 69 GLN A CA 1
ATOM 564 C C . GLN A 1 69 ? -12.939 -4.470 18.374 1.00 92.31 69 GLN A C 1
ATOM 566 O O . GLN A 1 69 ? -13.064 -5.393 19.178 1.00 92.31 69 GLN A O 1
ATOM 571 N N . GLU A 1 70 ? -13.710 -4.388 17.292 1.00 91.12 70 GLU A N 1
ATOM 572 C CA . GLU A 1 70 ? -14.730 -5.365 16.894 1.00 91.12 70 GLU A CA 1
ATOM 573 C C . GLU A 1 70 ? -14.110 -6.586 16.193 1.00 91.12 70 GLU A C 1
ATOM 575 O O . GLU A 1 70 ? -14.723 -7.651 16.093 1.00 91.12 70 GLU A O 1
ATOM 580 N N . ARG A 1 71 ? -12.871 -6.439 15.711 1.00 88.19 71 ARG A N 1
ATOM 581 C CA . ARG A 1 71 ? -12.066 -7.485 15.079 1.00 88.19 71 ARG A CA 1
ATOM 582 C C . ARG A 1 71 ? -10.666 -7.521 15.690 1.00 88.19 71 ARG A C 1
ATOM 584 O O . ARG A 1 71 ? -10.038 -6.485 15.883 1.00 88.19 71 ARG A O 1
ATOM 591 N N . SER A 1 72 ? -10.148 -8.724 15.936 1.00 87.56 72 SER A N 1
ATOM 592 C CA . SER A 1 72 ? -8.781 -8.910 16.431 1.00 87.56 72 SER A CA 1
ATOM 593 C C . SER A 1 72 ? -7.727 -8.478 15.408 1.00 87.56 72 SER A C 1
ATOM 595 O O . SER A 1 72 ? -7.913 -8.584 14.192 1.00 87.56 72 SER A O 1
ATOM 597 N N . THR A 1 73 ? -6.582 -8.028 15.914 1.00 86.75 73 THR A N 1
ATOM 598 C CA . THR A 1 73 ? -5.388 -7.738 15.122 1.00 86.75 73 THR A CA 1
ATOM 599 C C . THR A 1 73 ? -4.376 -8.862 15.325 1.00 86.75 73 THR A C 1
ATOM 601 O O . THR A 1 73 ? -3.951 -9.136 16.444 1.00 86.75 73 THR A O 1
ATOM 604 N N . ASP A 1 74 ? -3.984 -9.533 14.241 1.00 83.12 74 ASP A N 1
ATOM 605 C CA . ASP A 1 74 ? -3.054 -10.671 14.326 1.00 83.12 74 ASP A CA 1
ATOM 606 C C . ASP A 1 74 ? -1.645 -10.233 14.758 1.00 83.12 74 ASP A C 1
ATOM 608 O O . ASP A 1 74 ? -0.909 -10.980 15.401 1.00 83.12 74 ASP A O 1
ATOM 612 N N . ASN A 1 75 ? -1.272 -8.992 14.429 1.00 89.25 75 ASN A N 1
ATOM 613 C CA . ASN A 1 75 ? -0.025 -8.365 14.847 1.00 89.25 75 ASN A CA 1
ATOM 614 C C . ASN A 1 75 ? -0.313 -6.964 15.423 1.00 89.25 75 ASN A C 1
ATOM 616 O O . ASN A 1 75 ? -0.371 -5.991 14.665 1.00 89.25 75 ASN A O 1
ATOM 620 N N . PRO A 1 76 ? -0.473 -6.841 16.756 1.00 91.81 76 PRO A N 1
ATOM 621 C CA . PRO A 1 76 ? -0.808 -5.573 17.404 1.00 91.81 76 PRO A CA 1
ATOM 622 C C . PRO A 1 76 ? 0.216 -4.458 17.165 1.00 91.81 76 PRO A C 1
ATOM 624 O O . PRO A 1 76 ? -0.159 -3.294 17.073 1.00 91.81 76 PRO A O 1
ATOM 627 N N . ARG A 1 77 ? 1.506 -4.798 17.024 1.00 92.31 77 ARG A N 1
ATOM 628 C CA . ARG A 1 77 ? 2.559 -3.805 16.754 1.00 92.31 77 ARG A CA 1
ATOM 629 C C . ARG A 1 77 ? 2.483 -3.282 15.324 1.00 92.31 77 ARG A C 1
ATOM 631 O O . ARG A 1 77 ? 2.507 -2.076 15.120 1.00 92.31 77 ARG A O 1
ATOM 638 N N . ALA A 1 78 ? 2.348 -4.171 14.337 1.00 95.19 78 ALA A N 1
ATOM 639 C CA . ALA A 1 78 ? 2.160 -3.757 12.946 1.00 95.19 78 ALA A CA 1
ATOM 640 C C . ALA A 1 78 ? 0.879 -2.926 12.775 1.00 95.19 78 ALA A C 1
ATOM 642 O O . ALA A 1 78 ? 0.881 -1.945 12.037 1.00 95.19 78 ALA A O 1
ATOM 643 N N . TRP A 1 79 ? -0.187 -3.290 13.495 1.00 96.38 79 TRP A N 1
ATOM 644 C CA . TRP A 1 79 ? -1.423 -2.514 13.552 1.00 96.38 79 TRP A CA 1
ATOM 645 C C . TRP A 1 79 ? -1.210 -1.112 14.135 1.00 96.38 79 TRP A C 1
ATOM 647 O O . TRP A 1 79 ? -1.641 -0.144 13.521 1.00 96.38 79 TRP A O 1
ATOM 657 N N . ALA A 1 80 ? -0.505 -0.979 15.263 1.00 96.25 80 ALA A N 1
ATOM 658 C CA . ALA A 1 80 ? -0.214 0.327 15.859 1.00 96.25 80 ALA A CA 1
ATOM 659 C C . ALA A 1 80 ? 0.590 1.237 14.912 1.00 96.25 80 ALA A C 1
ATOM 661 O O . ALA A 1 80 ? 0.283 2.423 14.781 1.00 96.25 80 ALA A O 1
ATOM 662 N N . ILE A 1 81 ? 1.572 0.680 14.194 1.00 97.81 81 ILE A N 1
ATOM 663 C CA . ILE A 1 81 ? 2.343 1.420 13.183 1.00 97.81 81 ILE A CA 1
ATOM 664 C C . ILE A 1 81 ? 1.426 1.854 12.030 1.00 97.81 81 ILE A C 1
ATOM 666 O O . ILE A 1 81 ? 1.502 3.000 11.591 1.00 97.81 81 ILE A O 1
ATOM 670 N N . LEU A 1 82 ? 0.541 0.967 11.557 1.00 98.44 82 LEU A N 1
ATOM 671 C CA . LEU A 1 82 ? -0.427 1.287 10.506 1.00 98.44 82 LEU A CA 1
ATOM 672 C C . LEU A 1 82 ? -1.398 2.389 10.935 1.00 98.44 82 LEU A C 1
ATOM 674 O O . LEU A 1 82 ? -1.614 3.324 10.171 1.00 98.44 82 LEU A O 1
ATOM 678 N N . LEU A 1 83 ? -1.954 2.296 12.144 1.00 98.19 83 LEU A N 1
ATOM 679 C CA . LEU A 1 83 ? -2.875 3.289 12.686 1.00 98.19 83 LEU A CA 1
ATOM 680 C C . LEU A 1 83 ? -2.209 4.666 12.754 1.00 98.19 83 LEU A C 1
ATOM 682 O O . LEU A 1 83 ? -2.746 5.621 12.206 1.00 98.19 83 LEU A O 1
ATOM 686 N N . ASN A 1 84 ? -1.010 4.759 13.336 1.00 98.00 84 ASN A N 1
ATOM 687 C CA . ASN A 1 84 ? -0.266 6.019 13.378 1.00 98.00 84 ASN A CA 1
ATOM 688 C C . ASN A 1 84 ? 0.055 6.545 11.966 1.00 98.00 84 ASN A C 1
ATOM 690 O O . ASN A 1 84 ? -0.063 7.739 11.719 1.00 98.00 84 ASN A O 1
ATOM 694 N N . ALA A 1 85 ? 0.405 5.680 11.009 1.00 98.31 85 ALA A N 1
ATOM 695 C CA . ALA A 1 85 ? 0.638 6.113 9.631 1.00 98.31 85 ALA A CA 1
ATOM 696 C C . ALA A 1 85 ? -0.639 6.675 8.970 1.00 98.31 85 ALA A C 1
ATOM 698 O O . ALA A 1 85 ? -0.581 7.703 8.294 1.00 98.31 85 ALA A O 1
ATOM 699 N N . VAL A 1 86 ? -1.796 6.040 9.194 1.00 98.38 86 VAL A N 1
ATOM 700 C CA . VAL A 1 86 ? -3.104 6.524 8.720 1.00 98.38 86 VAL A CA 1
ATOM 701 C C . VAL A 1 86 ? -3.469 7.856 9.373 1.00 98.38 86 VAL A C 1
ATOM 703 O O . VAL A 1 86 ? -3.864 8.773 8.660 1.00 98.38 86 VAL A O 1
ATOM 706 N N . LEU A 1 87 ? -3.280 7.995 10.688 1.00 96.69 87 LEU A N 1
ATOM 707 C CA . LEU A 1 87 ? -3.516 9.245 11.416 1.00 96.69 87 LEU A CA 1
ATOM 708 C C . LEU A 1 87 ? -2.610 10.374 10.916 1.00 96.69 87 LEU A C 1
ATOM 710 O O . LEU A 1 87 ? -3.094 11.475 10.679 1.00 96.69 87 LEU A O 1
ATOM 714 N N . ALA A 1 88 ? -1.326 10.096 10.670 1.00 95.56 88 ALA A N 1
ATOM 715 C CA . ALA A 1 88 ? -0.394 11.070 10.106 1.00 95.56 88 ALA A CA 1
ATOM 716 C C . ALA A 1 88 ? -0.858 11.588 8.739 1.00 95.56 88 ALA A C 1
ATOM 718 O O . ALA A 1 88 ? -0.932 12.793 8.509 1.00 95.56 88 ALA A O 1
ATOM 719 N N . MET A 1 89 ? -1.194 10.670 7.830 1.00 96.12 89 MET A N 1
ATOM 720 C CA . MET A 1 89 ? -1.655 11.030 6.490 1.00 96.12 89 MET A CA 1
ATOM 721 C C . MET A 1 89 ? -3.031 11.710 6.526 1.00 96.12 89 MET A C 1
ATOM 723 O O . MET A 1 89 ? -3.297 12.614 5.738 1.00 96.12 89 MET A O 1
ATOM 727 N N . GLY A 1 90 ? -3.895 11.300 7.454 1.00 95.38 90 GLY A N 1
ATOM 728 C CA . GLY A 1 90 ? -5.185 11.921 7.727 1.00 95.38 90 GLY A CA 1
ATOM 729 C C . GLY A 1 90 ? -5.058 13.362 8.212 1.00 95.38 90 GLY A C 1
ATOM 730 O O . GLY A 1 90 ? -5.700 14.246 7.652 1.00 95.38 90 GLY A O 1
ATOM 731 N N . ALA A 1 91 ? -4.176 13.613 9.183 1.00 92.75 91 ALA A N 1
ATOM 732 C CA . ALA A 1 91 ? -3.854 14.953 9.671 1.00 92.75 91 ALA A CA 1
ATOM 733 C C . ALA A 1 91 ? -3.348 15.858 8.543 1.00 92.75 91 ALA A C 1
ATOM 735 O O . ALA A 1 91 ? -3.841 16.974 8.388 1.00 92.75 91 ALA A O 1
ATOM 736 N N . TRP A 1 92 ? -2.468 15.341 7.681 1.00 91.19 92 TRP A N 1
ATOM 737 C CA . TRP A 1 92 ? -2.024 16.061 6.487 1.00 91.19 92 TRP A CA 1
ATOM 738 C C . TRP A 1 92 ? -3.189 16.380 5.532 1.00 91.19 92 TRP A C 1
ATOM 740 O O . TRP A 1 92 ? -3.320 17.509 5.064 1.00 91.19 92 TRP A O 1
ATOM 750 N N . CYS A 1 93 ? -4.074 15.412 5.259 1.00 91.19 93 CYS A N 1
ATOM 751 C CA . CYS A 1 93 ? -5.251 15.610 4.401 1.00 91.19 93 CYS A CA 1
ATOM 752 C C . CYS A 1 93 ? -6.274 16.606 4.970 1.00 91.19 93 CYS A C 1
ATOM 754 O O . CYS A 1 93 ? -6.980 17.248 4.192 1.00 91.19 93 CYS A O 1
ATOM 756 N N . SER A 1 94 ? -6.369 16.717 6.295 1.00 87.19 94 SER A N 1
ATOM 757 C CA . SER A 1 94 ? -7.237 17.674 6.991 1.00 87.19 94 SER A CA 1
ATOM 758 C C . SER A 1 94 ? -6.640 19.076 7.101 1.00 87.19 94 SER A C 1
ATOM 760 O O . SER A 1 94 ? -7.372 20.017 7.407 1.00 87.19 94 SER A O 1
ATOM 762 N N . SER A 1 95 ? -5.328 19.223 6.900 1.00 75.69 95 SER A N 1
ATOM 763 C CA . SER A 1 95 ? -4.596 20.428 7.285 1.00 75.69 95 SER A CA 1
ATOM 764 C C . SER A 1 95 ? -4.984 21.661 6.463 1.00 75.69 95 SER A C 1
ATOM 766 O O . SER A 1 95 ? -4.974 21.661 5.230 1.00 75.69 95 SER A O 1
ATOM 768 N N . THR A 1 96 ? -5.249 22.757 7.174 1.00 60.88 96 THR A N 1
ATOM 769 C CA . THR A 1 96 ? -5.250 24.127 6.650 1.00 60.88 96 THR A CA 1
ATOM 770 C C . THR A 1 96 ? -3.994 24.853 7.137 1.00 60.88 96 THR A C 1
ATOM 772 O O . THR A 1 96 ? -4.102 25.607 8.091 1.00 60.88 96 THR A O 1
ATOM 775 N N . ASP A 1 97 ? -2.819 24.603 6.545 1.00 54.69 97 ASP A N 1
ATOM 776 C CA . ASP A 1 97 ? -1.486 25.224 6.793 1.00 54.69 97 ASP A CA 1
ATOM 777 C C . ASP A 1 97 ? -0.955 25.323 8.256 1.00 54.69 97 ASP A C 1
ATOM 779 O O . ASP A 1 97 ? 0.243 25.511 8.455 1.00 54.69 97 ASP A O 1
ATOM 783 N N . ILE A 1 98 ? -1.791 25.181 9.288 1.00 51.62 98 ILE A N 1
ATOM 784 C CA . ILE A 1 98 ? -1.512 25.449 10.709 1.00 51.62 98 ILE A CA 1
ATOM 785 C C . ILE A 1 98 ? -1.190 24.148 11.473 1.00 51.62 98 ILE A C 1
ATOM 787 O O . ILE A 1 98 ? -0.449 24.193 12.451 1.00 51.62 98 ILE A O 1
ATOM 791 N N . ASP A 1 99 ? -1.632 22.984 10.978 1.00 56.62 99 ASP A N 1
ATOM 792 C CA . ASP A 1 99 ? -1.562 21.693 11.691 1.00 56.62 99 ASP A CA 1
ATOM 793 C C . ASP A 1 99 ? -0.474 20.729 11.171 1.00 56.62 99 ASP A C 1
ATOM 795 O O . ASP A 1 99 ? -0.491 19.538 11.485 1.00 56.62 99 ASP A O 1
ATOM 799 N N . LEU A 1 100 ? 0.534 21.231 10.437 1.00 63.44 100 LEU A N 1
ATOM 800 C CA . LEU A 1 100 ? 1.718 20.450 10.002 1.00 63.44 100 LEU A CA 1
ATOM 801 C C . LEU A 1 100 ? 2.481 19.795 11.164 1.00 63.44 100 LEU A C 1
ATOM 803 O O . LEU A 1 100 ? 3.369 18.968 10.977 1.00 63.44 100 LEU A O 1
ATOM 807 N N . HIS A 1 101 ? 2.164 20.195 12.384 1.00 77.50 101 HIS A N 1
ATOM 808 C CA . HIS A 1 101 ? 2.785 19.666 13.567 1.00 77.50 101 HIS A CA 1
ATOM 809 C C . HIS A 1 101 ? 2.202 18.299 13.994 1.00 77.50 101 HIS A C 1
ATOM 811 O O . HIS A 1 101 ? 2.941 17.405 14.411 1.00 77.50 101 HIS A O 1
ATOM 817 N N . THR A 1 102 ? 0.899 18.085 13.798 1.00 84.19 102 THR A N 1
ATOM 818 C CA . THR A 1 102 ? 0.206 16.856 14.213 1.00 84.19 102 THR A CA 1
ATOM 819 C C . THR A 1 102 ? 0.613 15.645 13.370 1.00 84.19 102 THR A C 1
ATOM 821 O O . THR A 1 102 ? 0.841 14.560 13.908 1.00 84.19 102 THR A O 1
ATOM 824 N N . GLU A 1 103 ? 0.769 15.820 12.052 1.00 87.50 103 GLU A N 1
ATOM 825 C CA . GLU A 1 103 ? 1.244 14.748 11.163 1.00 87.50 103 GLU A CA 1
ATOM 826 C C . GLU A 1 103 ? 2.620 14.222 11.594 1.00 87.50 103 GLU A C 1
ATOM 828 O O . GLU A 1 103 ? 2.850 13.010 11.599 1.00 87.50 103 GLU A O 1
ATOM 833 N N . GLN A 1 104 ? 3.517 15.122 12.018 1.00 89.75 104 GLN A N 1
ATOM 834 C CA . GLN A 1 104 ? 4.876 14.775 12.407 1.00 89.75 104 GLN A CA 1
ATOM 835 C C . GLN A 1 104 ? 4.880 13.900 13.664 1.00 89.75 104 GLN A C 1
ATOM 837 O O . GLN A 1 104 ? 5.593 12.896 13.695 1.00 89.75 104 GLN A O 1
ATOM 842 N N . ILE A 1 105 ? 4.037 14.208 14.656 1.00 91.06 105 ILE A N 1
ATOM 843 C CA . ILE A 1 105 ? 3.940 13.407 15.885 1.00 91.06 105 ILE A CA 1
ATOM 844 C C . ILE A 1 105 ? 3.546 11.962 15.564 1.00 91.06 105 ILE A C 1
ATOM 846 O O . ILE A 1 105 ? 4.161 11.013 16.058 1.00 91.06 105 ILE A O 1
ATOM 850 N N . PHE A 1 106 ? 2.543 11.767 14.708 1.00 94.44 106 PHE A N 1
ATOM 851 C CA . PHE A 1 106 ? 2.105 10.426 14.330 1.00 94.44 106 PHE A CA 1
ATOM 852 C C . PHE A 1 106 ? 3.157 9.675 13.493 1.00 94.44 106 PHE A C 1
ATOM 854 O O . PHE A 1 106 ? 3.362 8.476 13.705 1.00 94.44 106 PHE A O 1
ATOM 861 N N . VAL A 1 107 ? 3.889 10.359 12.603 1.00 94.88 107 VAL A N 1
ATOM 862 C CA . VAL A 1 107 ? 5.037 9.764 11.887 1.00 94.88 107 VAL A CA 1
ATOM 863 C C . VAL A 1 107 ? 6.121 9.305 12.864 1.00 94.88 107 VAL A C 1
ATOM 865 O O . VAL A 1 107 ? 6.630 8.189 12.734 1.00 94.88 107 VAL A O 1
ATOM 868 N N . GLU A 1 108 ? 6.458 10.128 13.856 1.00 93.69 108 GLU A N 1
ATOM 869 C CA . GLU A 1 108 ? 7.475 9.815 14.863 1.00 93.69 108 GLU A CA 1
ATOM 870 C C . GLU A 1 108 ? 7.058 8.633 15.750 1.00 93.69 108 GLU A C 1
ATOM 872 O O . GLU A 1 108 ? 7.872 7.742 16.011 1.00 93.69 108 GLU A O 1
ATOM 877 N N . ARG A 1 109 ? 5.780 8.553 16.148 1.00 95.12 109 ARG A N 1
ATOM 878 C CA . ARG A 1 109 ? 5.222 7.391 16.866 1.00 95.12 109 ARG A CA 1
ATOM 879 C C . ARG A 1 109 ? 5.339 6.109 16.046 1.00 95.12 109 ARG A C 1
ATOM 881 O O . ARG A 1 109 ? 5.896 5.123 16.527 1.00 95.12 109 ARG A O 1
ATOM 888 N N . ALA A 1 110 ? 4.894 6.137 14.790 1.00 96.75 110 ALA A N 1
ATOM 889 C CA . ALA A 1 110 ? 4.997 4.991 13.890 1.00 96.75 110 ALA A CA 1
ATOM 890 C C . ALA A 1 110 ? 6.458 4.558 13.670 1.00 96.75 110 ALA A C 1
ATOM 892 O O . ALA A 1 110 ? 6.765 3.365 13.671 1.00 96.75 110 ALA A O 1
ATOM 893 N N . GLN A 1 111 ? 7.379 5.515 13.515 1.00 95.50 111 GLN A N 1
ATOM 894 C CA . GLN A 1 111 ? 8.811 5.243 13.388 1.00 95.50 111 GLN A CA 1
ATOM 895 C C . GLN A 1 111 ? 9.380 4.589 14.651 1.00 95.50 111 GLN A C 1
ATOM 897 O O . GLN A 1 111 ? 10.132 3.617 14.543 1.00 95.50 111 GLN A O 1
ATOM 902 N N . ARG A 1 112 ? 9.036 5.105 15.833 1.00 95.12 112 ARG A N 1
ATOM 903 C CA . ARG A 1 112 ? 9.486 4.574 17.124 1.00 95.12 112 ARG A CA 1
ATOM 904 C C . ARG A 1 112 ? 9.030 3.132 17.321 1.00 95.12 112 ARG A C 1
ATOM 906 O O . ARG A 1 112 ? 9.832 2.292 17.726 1.00 95.12 112 ARG A O 1
ATOM 913 N N . ASP A 1 113 ? 7.777 2.833 17.001 1.00 94.06 113 ASP A N 1
ATOM 914 C CA . ASP A 1 113 ? 7.235 1.476 17.093 1.00 94.06 113 ASP A CA 1
ATOM 915 C C . ASP A 1 113 ? 7.874 0.545 16.055 1.00 94.06 113 ASP A C 1
ATOM 917 O O . ASP A 1 113 ? 8.217 -0.599 16.364 1.00 94.06 113 ASP A O 1
ATOM 921 N N . PHE A 1 114 ? 8.131 1.045 14.842 1.00 94.81 114 PHE A N 1
ATOM 922 C CA . PHE A 1 114 ? 8.841 0.299 13.804 1.00 94.81 114 PHE A CA 1
ATOM 923 C C . PHE A 1 114 ? 10.277 -0.063 14.214 1.00 94.81 114 PHE A C 1
ATOM 925 O O . PHE A 1 114 ? 10.714 -1.189 13.987 1.00 94.81 114 PHE A O 1
ATOM 932 N N . GLN A 1 115 ? 11.005 0.848 14.866 1.00 92.75 115 GLN A N 1
ATOM 933 C CA . GLN A 1 115 ? 12.371 0.605 15.352 1.00 92.75 115 GLN A CA 1
ATOM 934 C C . GLN A 1 115 ? 12.455 -0.488 16.430 1.00 92.75 115 GLN A C 1
ATOM 936 O O . GLN A 1 115 ? 13.531 -1.039 16.659 1.00 92.75 115 GLN A O 1
ATOM 941 N N . GLN A 1 116 ? 11.338 -0.822 17.081 1.00 91.12 116 GLN A N 1
ATOM 942 C CA . GLN A 1 116 ? 11.258 -1.913 18.055 1.00 91.12 116 GLN A CA 1
ATOM 943 C C . GLN A 1 116 ? 10.987 -3.281 17.412 1.00 91.12 116 GLN A C 1
ATOM 945 O O . GLN A 1 116 ? 10.970 -4.299 18.115 1.00 91.12 116 GLN A O 1
ATOM 950 N N . LEU A 1 117 ? 10.734 -3.330 16.100 1.00 90.25 117 LEU A N 1
ATOM 951 C CA . LEU A 1 117 ? 10.581 -4.583 15.372 1.00 90.25 117 LEU A CA 1
ATOM 952 C C . LEU A 1 117 ? 11.943 -5.218 15.088 1.00 90.25 117 LEU A C 1
ATOM 954 O O . LEU A 1 117 ? 12.956 -4.548 14.889 1.00 90.25 117 LEU A O 1
ATOM 958 N N . SER A 1 118 ? 11.957 -6.549 15.048 1.00 86.88 118 SER A N 1
ATOM 959 C CA . SER A 1 118 ? 13.144 -7.282 14.622 1.00 86.88 118 SER A CA 1
ATOM 960 C C . SER A 1 118 ? 13.383 -7.056 13.133 1.00 86.88 118 SER A C 1
ATOM 962 O O . SER A 1 118 ? 12.483 -7.250 12.322 1.00 86.88 118 SER A O 1
ATOM 964 N N . ILE A 1 119 ? 14.624 -6.755 12.752 1.00 76.19 119 ILE A N 1
ATOM 965 C CA . ILE A 1 119 ? 15.032 -6.672 11.340 1.00 76.19 119 ILE A CA 1
ATOM 966 C C . ILE A 1 119 ? 14.883 -8.005 10.585 1.00 76.19 119 ILE A C 1
ATOM 968 O O . ILE A 1 119 ? 14.931 -8.020 9.359 1.00 76.19 119 ILE A O 1
ATOM 972 N N . LEU A 1 120 ? 14.750 -9.121 11.314 1.00 82.50 120 LEU A N 1
ATOM 973 C CA . LEU A 1 120 ? 14.554 -10.466 10.766 1.00 82.50 120 LEU A CA 1
ATOM 974 C C . LEU A 1 120 ? 13.079 -10.890 10.746 1.00 82.50 120 LEU A C 1
ATOM 976 O O . LEU A 1 120 ? 12.787 -12.027 10.378 1.00 82.50 120 LEU A O 1
ATOM 980 N N . ASP A 1 121 ? 12.161 -10.023 11.181 1.00 82.62 121 ASP A N 1
ATOM 981 C CA . ASP A 1 121 ? 10.729 -10.282 11.064 1.00 82.62 121 ASP A CA 1
ATOM 982 C C . ASP A 1 121 ? 10.378 -10.445 9.568 1.00 82.62 121 ASP A C 1
ATOM 984 O O . ASP A 1 121 ? 10.723 -9.563 8.771 1.00 82.62 121 ASP A O 1
ATOM 988 N N . PRO A 1 122 ? 9.728 -11.554 9.153 1.00 78.19 122 PRO A N 1
ATOM 989 C CA . PRO A 1 122 ? 9.305 -11.748 7.762 1.00 78.19 122 PRO A CA 1
ATOM 990 C C . PRO A 1 122 ? 8.367 -10.639 7.258 1.00 78.19 122 PRO A C 1
ATOM 992 O O . PRO A 1 122 ? 8.194 -10.489 6.046 1.00 78.19 122 PRO A O 1
ATOM 995 N N . GLY A 1 123 ? 7.794 -9.849 8.168 1.00 89.81 123 GLY A N 1
ATOM 996 C CA . GLY A 1 123 ? 6.876 -8.768 7.870 1.00 89.81 123 GLY A CA 1
ATOM 997 C C . GLY A 1 123 ? 5.438 -9.262 7.761 1.00 89.81 123 GLY A C 1
ATOM 998 O O . GLY A 1 123 ? 5.125 -10.447 7.865 1.00 89.81 123 GLY A O 1
ATOM 999 N N . SER A 1 124 ? 4.528 -8.318 7.558 1.00 94.94 124 SER A N 1
ATOM 1000 C CA . SER A 1 124 ? 3.106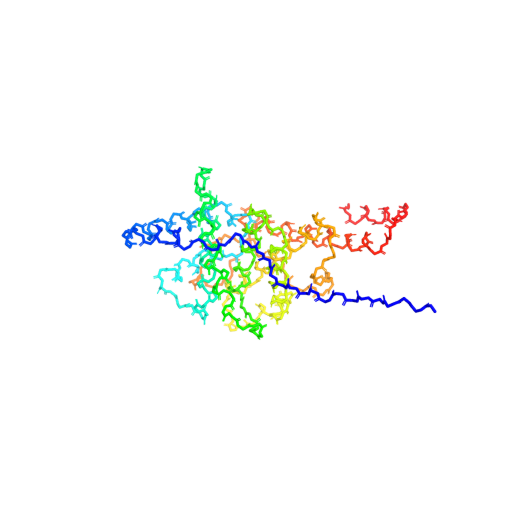 -8.593 7.364 1.00 94.94 124 SER A CA 1
ATOM 1001 C C . SER A 1 124 ? 2.527 -7.627 6.343 1.00 94.94 124 SER A C 1
ATOM 1003 O O . SER A 1 124 ? 3.086 -6.558 6.098 1.00 94.94 124 SER A O 1
ATOM 1005 N N . VAL A 1 125 ? 1.379 -7.980 5.771 1.00 96.19 125 VAL A N 1
ATOM 1006 C CA . VAL A 1 125 ? 0.641 -7.108 4.845 1.00 96.19 125 VAL A CA 1
ATOM 1007 C C . VAL A 1 125 ? 0.310 -5.774 5.519 1.00 96.19 125 VAL A C 1
ATOM 1009 O O . VAL A 1 125 ? 0.547 -4.726 4.931 1.00 96.19 125 VAL A O 1
ATOM 1012 N N . THR A 1 126 ? -0.128 -5.813 6.781 1.00 97.25 126 THR A N 1
ATOM 1013 C CA . THR A 1 126 ? -0.385 -4.635 7.624 1.00 97.25 126 THR A CA 1
ATOM 1014 C C . THR A 1 126 ? 0.845 -3.740 7.752 1.00 97.25 126 THR A C 1
ATOM 1016 O O . THR A 1 126 ? 0.752 -2.526 7.595 1.00 97.25 126 THR A O 1
ATOM 1019 N N . LEU A 1 127 ? 2.020 -4.332 7.985 1.00 97.25 127 LEU A N 1
ATOM 1020 C CA . LEU A 1 127 ? 3.256 -3.565 8.078 1.00 97.25 127 LEU A CA 1
ATOM 1021 C C . LEU A 1 127 ? 3.645 -2.956 6.726 1.00 97.25 127 LEU A C 1
ATOM 1023 O O . LEU A 1 127 ? 4.034 -1.797 6.678 1.00 97.25 127 LEU A O 1
ATOM 1027 N N . ILE A 1 128 ? 3.493 -3.691 5.621 1.00 98.00 128 ILE A N 1
ATOM 1028 C CA . ILE A 1 128 ? 3.755 -3.164 4.272 1.00 98.00 128 ILE A CA 1
ATOM 1029 C C . ILE A 1 128 ? 2.847 -1.961 3.980 1.00 98.00 128 ILE A C 1
ATOM 1031 O O . ILE A 1 128 ? 3.342 -0.940 3.507 1.00 98.00 128 ILE A O 1
ATOM 1035 N N . GLN A 1 129 ? 1.553 -2.041 4.311 1.00 98.44 129 GLN A N 1
ATOM 1036 C CA . GLN A 1 129 ? 0.620 -0.912 4.194 1.00 98.44 129 GLN A CA 1
ATOM 1037 C C . GLN A 1 129 ? 1.127 0.309 4.970 1.00 98.44 129 GLN A C 1
ATOM 1039 O O . GLN A 1 129 ? 1.159 1.412 4.427 1.00 98.44 129 GLN A O 1
ATOM 1044 N N . ALA A 1 130 ? 1.586 0.105 6.207 1.00 98.25 130 ALA A N 1
ATOM 1045 C CA . ALA A 1 130 ? 2.099 1.182 7.043 1.00 98.25 130 ALA A CA 1
ATOM 1046 C C . ALA A 1 130 ? 3.366 1.818 6.452 1.00 98.25 130 ALA A C 1
ATOM 1048 O O . ALA A 1 130 ? 3.486 3.039 6.404 1.00 98.25 130 ALA A O 1
ATOM 1049 N N . LEU A 1 131 ? 4.297 1.001 5.951 1.00 98.00 131 LEU A N 1
ATOM 1050 C CA . LEU A 1 131 ? 5.556 1.465 5.363 1.00 98.00 131 LEU A CA 1
ATOM 1051 C C . LEU A 1 131 ? 5.347 2.247 4.057 1.00 98.00 131 LEU A C 1
ATOM 1053 O O . LEU A 1 131 ? 6.079 3.204 3.814 1.00 98.00 131 LEU A O 1
ATOM 1057 N N . ILE A 1 132 ? 4.351 1.880 3.240 1.00 98.31 132 ILE A N 1
ATOM 1058 C CA . ILE A 1 132 ? 3.969 2.653 2.045 1.00 98.31 132 ILE A CA 1
ATOM 1059 C C . ILE A 1 132 ? 3.492 4.050 2.460 1.00 98.31 132 ILE A C 1
ATOM 1061 O O . ILE A 1 132 ? 3.980 5.045 1.929 1.00 98.31 132 ILE A O 1
ATOM 1065 N N . ILE A 1 133 ? 2.601 4.139 3.454 1.00 98.44 133 ILE A N 1
ATOM 1066 C CA . ILE A 1 133 ? 2.085 5.432 3.930 1.00 98.44 133 ILE A CA 1
ATOM 1067 C C . ILE A 1 133 ? 3.200 6.264 4.566 1.00 98.44 133 ILE A C 1
ATOM 1069 O O . ILE A 1 133 ? 3.327 7.445 4.259 1.00 98.44 133 ILE A O 1
ATOM 1073 N N . LEU A 1 134 ? 4.059 5.658 5.393 1.00 97.75 134 LEU A N 1
ATOM 1074 C CA . LEU A 1 134 ? 5.211 6.352 5.974 1.00 97.75 134 LEU A CA 1
ATOM 1075 C C . LEU A 1 134 ? 6.157 6.878 4.900 1.00 97.75 134 LEU A C 1
ATOM 1077 O O . LEU A 1 134 ? 6.631 8.007 5.012 1.00 97.75 134 LEU A O 1
ATOM 1081 N N . SER A 1 135 ? 6.410 6.096 3.847 1.00 97.38 135 SER A N 1
ATOM 1082 C CA . SER A 1 135 ? 7.198 6.556 2.706 1.00 97.38 135 SER A CA 1
ATOM 1083 C C . SER A 1 135 ? 6.615 7.843 2.117 1.00 97.38 135 SER A C 1
ATOM 1085 O O . SER A 1 135 ? 7.357 8.804 1.901 1.00 97.38 135 SER A O 1
ATOM 1087 N N . ASP A 1 136 ? 5.297 7.905 1.937 1.00 95.75 136 ASP A N 1
ATOM 1088 C CA . ASP A 1 136 ? 4.602 9.084 1.426 1.00 95.75 136 ASP A CA 1
ATOM 1089 C C . ASP A 1 136 ? 4.593 10.266 2.403 1.00 95.75 136 ASP A C 1
ATOM 1091 O O . ASP A 1 136 ? 4.776 11.410 1.966 1.00 95.75 136 ASP A O 1
ATOM 1095 N N . CYS A 1 137 ? 4.437 10.021 3.706 1.00 95.25 137 CYS A N 1
ATOM 1096 C CA . CYS A 1 137 ? 4.579 11.055 4.732 1.00 95.25 137 CYS A CA 1
ATOM 1097 C C . CYS A 1 137 ? 5.983 11.673 4.688 1.00 95.25 137 CYS A C 1
ATOM 1099 O O . CYS A 1 137 ? 6.126 12.891 4.643 1.00 95.25 137 CYS A O 1
ATOM 1101 N N . TYR A 1 138 ? 7.035 10.854 4.602 1.00 94.50 138 TYR A N 1
ATOM 1102 C CA . TYR A 1 138 ? 8.409 11.354 4.536 1.00 94.50 138 TYR A CA 1
ATOM 1103 C C . TYR A 1 138 ? 8.723 12.140 3.265 1.00 94.50 138 TYR A C 1
ATOM 1105 O O . TYR A 1 138 ? 9.533 13.065 3.324 1.00 94.50 138 TYR A O 1
ATOM 1113 N N . GLN A 1 139 ? 8.089 11.827 2.128 1.00 91.88 139 GLN A N 1
ATOM 1114 C CA . GLN A 1 139 ? 8.205 12.690 0.945 1.00 91.88 139 GLN A CA 1
ATOM 1115 C C . GLN A 1 139 ? 7.636 14.084 1.219 1.00 91.88 139 GLN A C 1
ATOM 1117 O O . GLN A 1 139 ? 8.266 15.076 0.853 1.00 91.88 139 GLN A O 1
ATOM 1122 N N . ARG A 1 140 ? 6.475 14.163 1.882 1.00 89.75 140 ARG A N 1
ATOM 1123 C CA . ARG A 1 140 ? 5.787 15.430 2.200 1.00 89.75 140 ARG A CA 1
ATOM 1124 C C . ARG A 1 140 ? 6.541 16.258 3.231 1.00 89.75 140 ARG A C 1
ATOM 1126 O O . ARG A 1 140 ? 6.680 17.459 3.045 1.00 89.75 140 ARG A O 1
ATOM 1133 N N . LEU A 1 141 ? 7.139 15.599 4.221 1.00 89.81 141 LEU A N 1
ATOM 1134 C CA . LEU A 1 141 ? 8.035 16.215 5.205 1.00 89.81 141 LEU A CA 1
ATOM 1135 C C . LEU A 1 141 ? 9.401 16.632 4.619 1.00 89.81 141 LEU A C 1
ATOM 1137 O O . LEU A 1 141 ? 10.298 17.039 5.355 1.00 89.81 141 LEU A O 1
ATOM 1141 N N . GLY A 1 142 ? 9.611 16.503 3.304 1.00 90.06 142 GLY A N 1
ATOM 1142 C CA . GLY A 1 142 ? 10.850 16.922 2.649 1.00 90.06 142 GLY A CA 1
ATOM 1143 C C . GLY A 1 142 ? 12.048 16.007 2.922 1.00 90.06 142 GLY A C 1
ATOM 1144 O O . GLY A 1 142 ? 13.192 16.425 2.742 1.00 90.06 142 GLY A O 1
ATOM 1145 N N . ASN A 1 143 ? 11.818 14.750 3.319 1.00 92.62 143 ASN A N 1
ATOM 1146 C CA . ASN A 1 143 ? 12.862 13.748 3.540 1.00 92.62 143 ASN A CA 1
ATOM 1147 C C . ASN A 1 143 ? 12.768 12.583 2.527 1.00 92.62 143 ASN A C 1
ATOM 1149 O O . ASN A 1 143 ? 12.414 11.452 2.884 1.00 92.62 143 ASN A O 1
ATOM 1153 N N . PRO A 1 144 ? 13.142 12.810 1.251 1.00 90.19 144 PRO A N 1
ATOM 1154 C CA . PRO A 1 144 ? 13.067 11.790 0.202 1.00 90.19 144 PRO A CA 1
ATOM 1155 C C . PRO A 1 144 ? 13.991 10.591 0.465 1.00 90.19 144 PRO A C 1
ATOM 1157 O O . PRO A 1 144 ? 13.713 9.481 0.019 1.00 90.19 144 PRO A O 1
ATOM 1160 N N . LYS A 1 145 ? 15.077 10.777 1.232 1.00 91.19 145 LYS A N 1
ATOM 1161 C CA . LYS A 1 145 ? 15.971 9.676 1.620 1.00 91.19 145 LYS A CA 1
ATOM 1162 C C . LYS A 1 145 ? 15.261 8.693 2.543 1.00 91.19 145 LYS A C 1
ATOM 1164 O O . LYS A 1 145 ? 15.304 7.496 2.278 1.00 91.19 145 LYS A O 1
ATOM 1169 N N . ALA A 1 146 ? 14.615 9.187 3.602 1.00 93.81 146 ALA A N 1
ATOM 1170 C CA . ALA A 1 146 ? 13.837 8.342 4.505 1.00 93.81 146 ALA A CA 1
ATOM 1171 C C . ALA A 1 146 ? 12.690 7.665 3.751 1.00 93.81 146 ALA A C 1
ATOM 1173 O O . ALA A 1 146 ? 12.545 6.447 3.835 1.00 93.81 146 ALA A O 1
ATOM 1174 N N . SER A 1 147 ? 11.956 8.430 2.937 1.00 94.75 147 SER A N 1
ATOM 1175 C CA . SER A 1 147 ? 10.894 7.899 2.081 1.00 94.75 147 SER A CA 1
ATOM 1176 C C . SER A 1 147 ? 11.351 6.693 1.252 1.00 94.75 147 SER A C 1
ATOM 1178 O O . SER A 1 147 ? 10.720 5.632 1.304 1.00 94.75 147 SER A O 1
ATOM 1180 N N . TRP A 1 148 ? 12.481 6.826 0.553 1.00 93.38 148 TRP A N 1
ATOM 1181 C CA . TRP A 1 148 ? 13.044 5.758 -0.267 1.00 93.38 148 TRP A CA 1
ATOM 1182 C C . TRP A 1 148 ? 13.438 4.523 0.556 1.00 93.38 148 TRP A C 1
ATOM 1184 O O . TRP A 1 148 ? 13.221 3.393 0.119 1.00 93.38 148 TRP A O 1
ATOM 1194 N N . GLN A 1 149 ? 13.970 4.707 1.772 1.00 94.38 149 GLN A N 1
ATOM 1195 C CA . GLN A 1 149 ? 14.296 3.584 2.659 1.00 94.38 149 GLN A CA 1
ATOM 1196 C C . GLN A 1 149 ? 13.045 2.810 3.090 1.00 94.38 149 GLN A C 1
ATOM 1198 O O . GLN A 1 149 ? 13.039 1.582 2.998 1.00 94.38 149 GLN A O 1
ATOM 1203 N N . TYR A 1 150 ? 11.980 3.500 3.513 1.00 96.25 150 TYR A N 1
ATOM 1204 C CA . TYR A 1 150 ? 10.722 2.850 3.901 1.00 96.25 150 TYR A CA 1
ATOM 1205 C C . TYR A 1 150 ? 10.108 2.059 2.744 1.00 96.25 150 TYR A C 1
ATOM 1207 O O . TYR A 1 150 ? 9.712 0.905 2.929 1.00 96.25 150 TYR A O 1
ATOM 1215 N N . LEU A 1 151 ? 10.126 2.631 1.538 1.00 96.00 151 LEU A N 1
ATOM 1216 C CA . LEU A 1 151 ? 9.640 1.956 0.338 1.00 96.00 151 LEU A CA 1
ATOM 1217 C C . LEU A 1 151 ? 10.480 0.719 -0.002 1.00 96.00 151 LEU A C 1
ATOM 1219 O O . LEU A 1 151 ? 9.933 -0.347 -0.263 1.00 96.00 151 LEU A O 1
ATOM 1223 N N . GLY A 1 152 ? 11.809 0.809 0.094 1.00 95.50 152 GLY A N 1
ATOM 1224 C CA . GLY A 1 152 ? 12.701 -0.330 -0.133 1.00 95.50 152 GLY A CA 1
ATOM 1225 C C . GLY A 1 152 ? 12.548 -1.457 0.899 1.00 95.50 152 GLY A C 1
ATOM 1226 O O . GLY A 1 152 ? 12.720 -2.634 0.566 1.00 95.50 152 GLY A O 1
ATOM 1227 N N . ILE A 1 153 ? 12.212 -1.134 2.153 1.00 95.69 153 ILE A N 1
ATOM 1228 C CA . ILE A 1 153 ? 11.864 -2.137 3.173 1.00 95.69 153 ILE A CA 1
ATOM 1229 C C . ILE A 1 153 ? 10.538 -2.812 2.803 1.00 95.69 153 ILE A C 1
ATOM 1231 O O . ILE A 1 153 ? 10.480 -4.043 2.773 1.00 95.69 153 ILE A O 1
ATOM 1235 N N . ALA A 1 154 ? 9.512 -2.029 2.453 1.00 97.00 154 ALA A N 1
ATOM 1236 C CA . ALA A 1 154 ? 8.216 -2.542 2.012 1.00 97.00 154 ALA A CA 1
ATOM 1237 C C . ALA A 1 154 ? 8.355 -3.474 0.794 1.00 97.00 154 ALA A C 1
ATOM 1239 O O . ALA A 1 154 ? 7.815 -4.581 0.806 1.00 97.00 154 ALA A O 1
ATOM 1240 N N . SER A 1 155 ? 9.153 -3.082 -0.208 1.00 96.56 155 SER A N 1
ATOM 1241 C CA . SER A 1 155 ? 9.483 -3.887 -1.394 1.00 96.56 155 SER A CA 1
ATOM 1242 C C . SER A 1 155 ? 10.086 -5.239 -1.021 1.00 96.56 155 SER A C 1
ATOM 1244 O O . SER A 1 155 ? 9.629 -6.276 -1.504 1.00 96.56 155 SER A O 1
ATOM 1246 N N . ARG A 1 156 ? 11.067 -5.269 -0.110 1.00 95.06 156 ARG A N 1
ATOM 1247 C CA . ARG A 1 156 ? 11.676 -6.530 0.341 1.00 95.06 156 ARG A CA 1
ATOM 1248 C C . ARG A 1 156 ? 10.690 -7.418 1.096 1.00 95.06 156 ARG A C 1
ATOM 1250 O O . ARG A 1 156 ? 10.639 -8.611 0.816 1.00 95.06 156 ARG A O 1
ATOM 1257 N N . MET A 1 157 ? 9.877 -6.854 1.989 1.00 95.81 157 MET A N 1
ATOM 1258 C CA . MET A 1 157 ? 8.847 -7.615 2.709 1.00 95.81 157 MET A CA 1
ATOM 1259 C C . MET A 1 157 ? 7.798 -8.201 1.755 1.00 95.81 157 MET A C 1
ATOM 1261 O O . MET A 1 157 ? 7.481 -9.384 1.840 1.00 95.81 157 MET A O 1
ATOM 1265 N N . ALA A 1 158 ? 7.306 -7.417 0.793 1.00 96.62 158 ALA A N 1
ATOM 1266 C CA . ALA A 1 158 ? 6.325 -7.886 -0.186 1.00 96.62 158 ALA A CA 1
ATOM 1267 C C . ALA A 1 158 ? 6.862 -9.030 -1.062 1.00 96.62 158 ALA A C 1
ATOM 1269 O O . ALA A 1 158 ? 6.127 -9.965 -1.388 1.00 96.62 158 ALA A O 1
ATOM 1270 N N . LEU A 1 159 ? 8.147 -8.984 -1.425 1.00 95.69 159 LEU A N 1
ATOM 1271 C CA . LEU A 1 159 ? 8.803 -10.070 -2.152 1.00 95.69 159 LEU A CA 1
ATOM 1272 C C . LEU A 1 159 ? 8.991 -11.318 -1.282 1.00 95.69 159 LEU A C 1
ATOM 1274 O O . LEU A 1 159 ? 8.743 -12.417 -1.778 1.00 95.69 159 LEU A O 1
ATOM 1278 N N . SER A 1 160 ? 9.355 -11.161 -0.004 1.00 94.06 160 SER A N 1
ATOM 1279 C CA . SER A 1 160 ? 9.452 -12.267 0.964 1.00 94.06 160 SER A CA 1
ATOM 1280 C C . SER A 1 160 ? 8.114 -12.975 1.184 1.00 94.06 160 SER A C 1
ATOM 1282 O O . SER A 1 160 ? 8.080 -14.197 1.285 1.00 94.06 160 SER A O 1
ATOM 1284 N N . LEU A 1 161 ? 7.008 -12.224 1.188 1.00 94.31 161 LEU A N 1
ATOM 1285 C CA . LEU A 1 161 ? 5.641 -12.760 1.238 1.00 94.31 161 LEU A CA 1
ATOM 1286 C C . LEU A 1 161 ? 5.134 -13.265 -0.128 1.00 94.31 161 LEU A C 1
ATOM 1288 O O . LEU A 1 161 ? 3.977 -13.656 -0.253 1.00 94.31 161 LEU A O 1
ATOM 1292 N N . GLU A 1 162 ? 5.982 -13.244 -1.161 1.00 95.19 162 GLU A N 1
ATOM 1293 C CA . GLU A 1 162 ? 5.666 -13.652 -2.531 1.00 95.19 162 GLU A CA 1
ATOM 1294 C C . GLU A 1 162 ? 4.443 -12.936 -3.148 1.00 95.19 162 GLU A C 1
ATOM 1296 O O . GLU A 1 162 ? 3.819 -13.480 -4.057 1.00 95.19 162 GLU A O 1
ATOM 1301 N N . LEU A 1 163 ? 4.123 -11.699 -2.736 1.00 96.50 163 LEU A N 1
ATOM 1302 C CA . LEU A 1 163 ? 2.926 -10.980 -3.216 1.00 96.50 163 LEU A CA 1
ATOM 1303 C C . LEU A 1 163 ? 2.938 -10.732 -4.739 1.00 96.50 163 LEU A C 1
ATOM 1305 O O . LEU A 1 163 ? 1.911 -10.577 -5.377 1.00 96.50 163 LEU A O 1
ATOM 1309 N N . HIS A 1 164 ? 4.096 -10.790 -5.384 1.00 96.19 164 HIS A N 1
ATOM 1310 C CA . HIS A 1 164 ? 4.198 -10.756 -6.845 1.00 96.19 164 HIS A CA 1
ATOM 1311 C C . HIS A 1 164 ? 3.638 -12.008 -7.549 1.00 96.19 164 HIS A C 1
ATOM 1313 O O . HIS A 1 164 ? 3.592 -12.049 -8.784 1.00 96.19 164 HIS A O 1
ATOM 1319 N N . LYS A 1 165 ? 3.242 -13.049 -6.801 1.00 95.06 165 LYS A N 1
ATOM 1320 C CA . LYS A 1 165 ? 2.788 -14.330 -7.345 1.00 95.06 165 LYS A CA 1
ATOM 1321 C C . LYS A 1 165 ? 1.319 -14.605 -7.048 1.00 95.06 165 LYS A C 1
ATOM 1323 O O . LYS A 1 165 ? 0.923 -14.755 -5.897 1.00 95.06 165 LYS A O 1
ATOM 1328 N N . GLU A 1 166 ? 0.537 -14.847 -8.100 1.00 93.44 166 GLU A N 1
ATOM 1329 C CA . GLU A 1 166 ? -0.907 -15.103 -7.982 1.00 93.44 166 GLU A CA 1
ATOM 1330 C 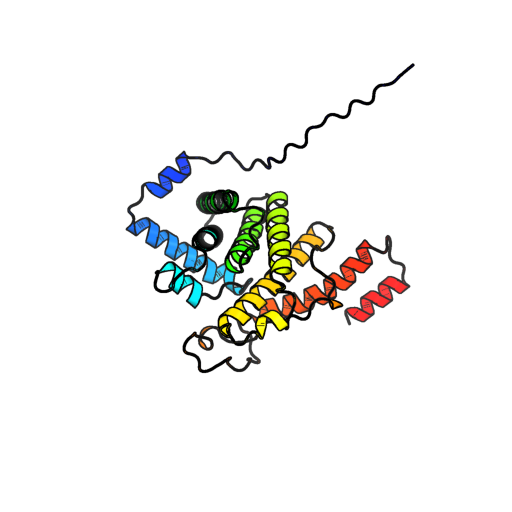C . GLU A 1 166 ? -1.237 -16.325 -7.113 1.00 93.44 166 GLU A C 1
ATOM 1332 O O . GLU A 1 166 ? -2.265 -16.347 -6.443 1.00 93.44 166 GLU A O 1
ATOM 1337 N N . LYS A 1 167 ? -0.350 -17.330 -7.070 1.00 88.38 167 LYS A N 1
ATOM 1338 C CA . LYS A 1 167 ? -0.535 -18.551 -6.265 1.00 88.38 167 LYS A CA 1
ATOM 1339 C C . LYS A 1 167 ? -0.804 -18.265 -4.779 1.00 88.38 167 LYS A C 1
ATOM 1341 O O . LYS A 1 167 ? -1.511 -19.043 -4.148 1.00 88.38 167 LYS A O 1
ATOM 1346 N N . VAL A 1 168 ? -0.264 -17.168 -4.232 1.00 84.50 168 VAL A N 1
ATOM 1347 C CA . VAL A 1 168 ? -0.427 -16.791 -2.816 1.00 84.50 168 VAL A CA 1
ATOM 1348 C C . VAL A 1 168 ? -1.882 -16.418 -2.525 1.00 84.50 168 VAL A C 1
ATOM 1350 O O . VAL A 1 168 ? -2.413 -16.725 -1.462 1.00 84.50 168 VAL A O 1
ATOM 1353 N N . TYR A 1 169 ? -2.567 -15.857 -3.520 1.00 84.38 169 TYR A N 1
ATOM 1354 C CA . TYR A 1 169 ? -3.952 -15.410 -3.423 1.00 84.38 169 TYR A CA 1
ATOM 1355 C C . TYR A 1 169 ? -4.971 -16.517 -3.690 1.00 84.38 169 TYR A C 1
ATOM 1357 O O . TYR A 1 169 ? -6.164 -16.305 -3.524 1.00 84.38 169 TYR A O 1
ATOM 1365 N N . VAL A 1 170 ? -4.555 -17.702 -4.133 1.00 76.19 170 VAL A N 1
ATOM 1366 C CA . VAL A 1 170 ? -5.480 -18.812 -4.433 1.00 76.19 170 VAL A CA 1
ATOM 1367 C C . VAL A 1 170 ? -5.550 -19.813 -3.272 1.00 76.19 170 VAL A C 1
ATOM 1369 O O . VAL A 1 170 ? -6.273 -20.803 -3.352 1.00 76.19 170 VAL A O 1
ATOM 1372 N N . ASN A 1 171 ? -4.860 -19.542 -2.157 1.00 76.19 171 ASN A N 1
ATOM 1373 C CA . ASN A 1 171 ? -4.935 -20.372 -0.958 1.00 76.19 171 ASN A CA 1
ATOM 1374 C C . ASN A 1 171 ? -6.384 -20.458 -0.445 1.00 76.19 171 ASN A C 1
ATOM 1376 O O . ASN A 1 171 ? -6.960 -19.440 -0.062 1.00 76.19 171 ASN A O 1
ATOM 1380 N N . ALA A 1 172 ? -6.948 -21.672 -0.435 1.00 69.81 172 ALA A N 1
ATOM 1381 C CA . ALA A 1 172 ? -8.328 -21.952 -0.046 1.00 69.81 172 ALA A CA 1
ATOM 1382 C C . ALA A 1 172 ? -8.673 -21.447 1.364 1.00 69.81 172 ALA A C 1
ATOM 1384 O O . ALA A 1 172 ? -9.809 -21.030 1.579 1.00 69.81 172 ALA A O 1
ATOM 1385 N N . ASP A 1 173 ? -7.691 -21.404 2.266 1.00 80.56 173 ASP A N 1
ATOM 1386 C CA . ASP A 1 173 ? -7.879 -20.995 3.661 1.00 80.56 173 ASP A CA 1
ATOM 1387 C C . ASP A 1 173 ? -7.985 -19.472 3.837 1.00 80.56 173 ASP A C 1
ATOM 1389 O O . ASP A 1 173 ? -8.448 -18.992 4.870 1.00 80.56 173 ASP A O 1
ATOM 1393 N N . LEU A 1 174 ? -7.567 -18.688 2.836 1.00 83.31 174 LEU A N 1
ATOM 1394 C CA . LEU A 1 174 ? -7.592 -17.230 2.910 1.00 83.31 174 LEU A CA 1
ATOM 1395 C C . LEU A 1 174 ? -8.950 -16.690 2.452 1.00 83.31 174 LEU A C 1
ATOM 1397 O O . LEU A 1 174 ? -9.444 -17.080 1.388 1.00 83.31 174 LEU A O 1
ATOM 1401 N N . HIS A 1 175 ? -9.529 -15.750 3.199 1.00 89.19 175 HIS A N 1
ATOM 1402 C CA . HIS A 1 175 ? -10.789 -15.121 2.812 1.00 89.19 175 HIS A CA 1
ATOM 1403 C C . HIS A 1 175 ? -10.625 -14.335 1.491 1.00 89.19 175 HIS A C 1
ATOM 1405 O O . HIS A 1 175 ? -9.587 -13.698 1.287 1.00 89.19 175 HIS A O 1
ATOM 1411 N N . PRO A 1 176 ? -11.628 -14.324 0.589 1.00 91.00 176 PRO A N 1
ATOM 1412 C CA . PRO A 1 176 ? -11.599 -13.549 -0.656 1.00 91.00 176 PRO A CA 1
ATOM 1413 C C . PRO A 1 176 ? -11.136 -12.096 -0.508 1.00 91.00 176 PRO A C 1
ATOM 1415 O O . PRO A 1 176 ? -10.349 -11.613 -1.319 1.00 91.00 176 PRO A O 1
ATOM 1418 N N . ILE A 1 177 ? -11.598 -11.420 0.543 1.00 92.06 177 ILE A N 1
ATOM 1419 C CA . ILE A 1 177 ? -11.225 -10.033 0.852 1.00 92.06 177 ILE A CA 1
ATOM 1420 C C . ILE A 1 177 ? -9.734 -9.915 1.145 1.00 92.06 177 ILE A C 1
ATOM 1422 O O . ILE A 1 177 ? -9.070 -9.052 0.585 1.00 92.06 177 ILE A O 1
ATOM 1426 N N . ASP A 1 178 ? -9.188 -10.803 1.972 1.00 91.62 178 ASP A N 1
ATOM 1427 C CA . ASP A 1 178 ? -7.787 -10.725 2.379 1.00 91.62 178 ASP A CA 1
ATOM 1428 C C . ASP A 1 178 ? -6.855 -10.988 1.183 1.00 91.62 178 ASP A C 1
ATOM 1430 O O . ASP A 1 178 ? -5.824 -10.329 1.042 1.00 91.62 178 ASP A O 1
ATOM 1434 N N . ARG A 1 179 ? -7.252 -11.879 0.260 1.00 92.56 179 ARG A N 1
ATOM 1435 C CA . ARG A 1 179 ? -6.558 -12.094 -1.028 1.00 92.56 179 ARG A CA 1
ATOM 1436 C C . ARG A 1 179 ? -6.502 -10.808 -1.847 1.00 92.56 179 ARG A C 1
ATOM 1438 O O .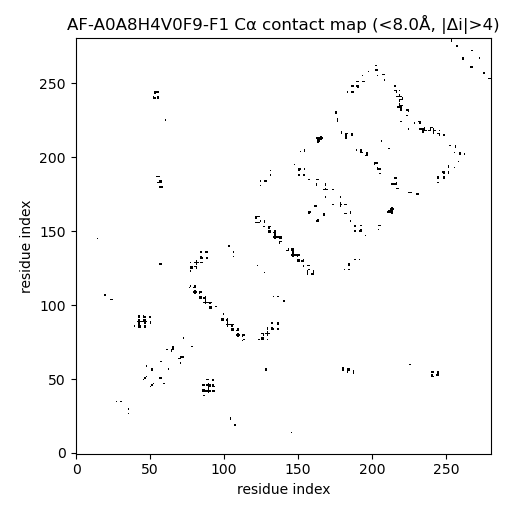 ARG A 1 179 ? -5.461 -10.451 -2.392 1.00 92.56 179 ARG A O 1
ATOM 1445 N N . GLU A 1 180 ? -7.630 -10.114 -1.927 1.00 94.19 180 GLU A N 1
ATOM 1446 C CA . GLU A 1 180 ? -7.748 -8.890 -2.704 1.00 94.19 180 GLU A CA 1
ATOM 1447 C C . GLU A 1 180 ? -7.004 -7.716 -2.047 1.00 94.19 180 GLU A C 1
ATOM 1449 O O . GLU A 1 180 ? -6.324 -6.966 -2.743 1.00 94.19 180 GLU A O 1
ATOM 1454 N N . ILE A 1 181 ? -7.015 -7.606 -0.713 1.00 95.19 181 ILE A N 1
ATOM 1455 C CA . ILE A 1 181 ? -6.176 -6.650 0.030 1.00 95.19 181 ILE A CA 1
ATOM 1456 C C . ILE A 1 181 ? -4.703 -6.864 -0.319 1.00 95.19 181 ILE A C 1
ATOM 1458 O O . ILE A 1 181 ? -4.011 -5.912 -0.675 1.00 95.19 181 ILE A O 1
ATOM 1462 N N . GLN A 1 182 ? -4.216 -8.105 -0.275 1.00 95.75 182 GLN A N 1
ATOM 1463 C CA . GLN A 1 182 ? -2.819 -8.396 -0.596 1.00 95.75 182 GLN A CA 1
ATOM 1464 C C . GLN A 1 182 ? -2.448 -8.021 -2.037 1.00 95.75 182 GLN A C 1
ATOM 1466 O O . GLN A 1 182 ? -1.356 -7.499 -2.276 1.00 95.75 182 GLN A O 1
ATOM 1471 N N . ARG A 1 183 ? -3.355 -8.255 -2.993 1.00 96.38 183 ARG A N 1
ATOM 1472 C CA . ARG A 1 183 ? -3.177 -7.861 -4.395 1.00 96.38 183 ARG A CA 1
ATOM 1473 C C . ARG A 1 183 ? -3.131 -6.340 -4.551 1.00 96.38 183 ARG A C 1
ATOM 1475 O O . ARG A 1 183 ? -2.262 -5.825 -5.252 1.00 96.38 183 ARG A O 1
ATOM 1482 N N . ARG A 1 184 ? -4.006 -5.605 -3.857 1.00 97.31 184 ARG A N 1
ATOM 1483 C CA . ARG A 1 184 ? -3.995 -4.131 -3.847 1.00 97.31 184 ARG A CA 1
ATOM 1484 C C . ARG A 1 184 ? -2.711 -3.575 -3.245 1.00 97.31 184 ARG A C 1
ATOM 1486 O O . ARG A 1 184 ? -2.134 -2.654 -3.813 1.00 97.31 184 ARG A O 1
ATOM 1493 N N . VAL A 1 185 ? -2.228 -4.162 -2.149 1.00 98.12 185 VAL A N 1
ATOM 1494 C CA . VAL A 1 185 ? -0.957 -3.778 -1.515 1.00 98.12 185 VAL A CA 1
ATOM 1495 C C . VAL A 1 185 ? 0.221 -3.992 -2.460 1.00 98.12 185 VAL A C 1
ATOM 1497 O O . VAL A 1 185 ? 1.045 -3.091 -2.605 1.00 98.12 185 VAL A O 1
ATOM 1500 N N . TRP A 1 186 ? 0.278 -5.135 -3.152 1.00 98.06 186 TRP A N 1
ATOM 1501 C CA . TRP A 1 186 ? 1.306 -5.391 -4.162 1.00 98.06 186 TRP A CA 1
ATOM 1502 C C . TRP A 1 186 ? 1.312 -4.325 -5.261 1.00 98.06 186 TRP A C 1
ATOM 1504 O O . TRP A 1 186 ? 2.357 -3.744 -5.550 1.00 98.06 186 TRP A O 1
ATOM 1514 N N . TRP A 1 187 ? 0.153 -4.041 -5.859 1.00 98.00 187 TRP A N 1
ATOM 1515 C CA . TRP A 1 187 ? 0.083 -3.093 -6.969 1.00 98.00 187 TRP A CA 1
ATOM 1516 C C . TRP A 1 187 ? 0.308 -1.646 -6.544 1.00 98.00 187 TRP A C 1
ATOM 1518 O O . TRP A 1 187 ? 0.936 -0.901 -7.294 1.00 98.00 187 TRP A O 1
ATOM 1528 N N . ALA A 1 188 ? -0.143 -1.249 -5.352 1.00 97.94 188 ALA A N 1
ATOM 1529 C CA . ALA A 1 188 ? 0.136 0.080 -4.818 1.00 97.94 188 ALA A CA 1
ATOM 1530 C C . ALA A 1 188 ? 1.641 0.268 -4.598 1.00 97.94 188 ALA A C 1
ATOM 1532 O O . ALA A 1 188 ? 2.221 1.224 -5.107 1.00 97.94 188 ALA A O 1
ATOM 1533 N N . LEU A 1 189 ? 2.290 -0.702 -3.948 1.00 98.12 189 LEU A N 1
ATOM 1534 C CA . LEU A 1 189 ? 3.740 -0.715 -3.766 1.00 98.12 189 LEU A CA 1
ATOM 1535 C C . LEU A 1 189 ? 4.488 -0.681 -5.104 1.00 98.12 189 LEU A C 1
ATOM 1537 O O . LEU A 1 189 ? 5.453 0.067 -5.250 1.00 98.12 189 LEU A O 1
ATOM 1541 N N . TYR A 1 190 ? 4.019 -1.450 -6.092 1.00 97.69 190 TYR A N 1
ATOM 1542 C CA . TYR A 1 190 ? 4.599 -1.478 -7.432 1.00 97.69 190 TYR A CA 1
ATOM 1543 C C . TYR A 1 190 ? 4.563 -0.116 -8.123 1.00 97.69 190 TYR A C 1
ATOM 1545 O O . TYR A 1 190 ? 5.566 0.319 -8.697 1.00 97.69 190 TYR A O 1
ATOM 1553 N N . CYS A 1 191 ? 3.422 0.570 -8.056 1.00 97.00 191 CYS A N 1
ATOM 1554 C CA . CYS A 1 191 ? 3.277 1.904 -8.626 1.00 97.00 191 CYS A CA 1
ATOM 1555 C C . CYS A 1 191 ? 4.155 2.918 -7.882 1.00 97.00 191 CYS A C 1
ATOM 1557 O O . CYS A 1 191 ? 4.870 3.679 -8.533 1.00 97.00 191 CYS A O 1
ATOM 1559 N N . SER A 1 192 ? 4.182 2.883 -6.545 1.00 95.69 192 SER A N 1
ATOM 1560 C CA . SER A 1 192 ? 4.999 3.795 -5.735 1.00 95.69 192 SER A CA 1
ATOM 1561 C C . SER A 1 192 ? 6.502 3.626 -5.987 1.00 95.69 192 SER A C 1
ATOM 1563 O O . SER A 1 192 ? 7.179 4.620 -6.254 1.00 95.69 192 SER A O 1
ATOM 1565 N N . ASP A 1 193 ? 7.032 2.394 -5.981 1.00 95.44 193 ASP A N 1
ATOM 1566 C CA . ASP A 1 193 ? 8.455 2.111 -6.269 1.00 95.44 193 ASP A CA 1
ATOM 1567 C C . ASP A 1 193 ? 8.833 2.556 -7.683 1.00 95.44 193 ASP A C 1
ATOM 1569 O O . ASP A 1 193 ? 9.857 3.207 -7.900 1.00 95.44 193 ASP A O 1
ATOM 1573 N N . SER A 1 194 ? 7.952 2.276 -8.646 1.00 95.81 194 SER A N 1
ATOM 1574 C CA . SER A 1 194 ? 8.121 2.682 -10.034 1.00 95.81 194 SER A CA 1
ATOM 1575 C C . SER A 1 194 ? 8.155 4.202 -10.208 1.00 95.81 194 SER A C 1
ATOM 1577 O O . SER A 1 194 ? 9.029 4.717 -10.910 1.00 95.81 194 SER A O 1
ATOM 1579 N N . CYS A 1 195 ? 7.218 4.921 -9.584 1.00 94.19 195 CYS A N 1
ATOM 1580 C CA . CYS A 1 195 ? 7.179 6.382 -9.572 1.00 94.19 195 CYS A CA 1
ATOM 1581 C C . CYS A 1 195 ? 8.458 6.961 -8.969 1.00 94.19 195 CYS A C 1
ATOM 1583 O O . CYS A 1 195 ? 9.141 7.743 -9.627 1.00 94.19 195 CYS A O 1
ATOM 1585 N N . ALA A 1 196 ? 8.802 6.551 -7.747 1.00 92.25 196 ALA A N 1
ATOM 1586 C CA . ALA A 1 196 ? 9.958 7.071 -7.029 1.00 92.25 196 ALA A CA 1
ATOM 1587 C C . ALA A 1 196 ? 11.267 6.800 -7.789 1.00 92.25 196 ALA A C 1
ATOM 1589 O O . ALA A 1 196 ? 12.071 7.713 -7.973 1.00 92.25 196 ALA A O 1
ATOM 1590 N N . SER A 1 197 ? 11.441 5.591 -8.332 1.00 92.56 197 SER A N 1
ATOM 1591 C CA . SER A 1 197 ? 12.616 5.241 -9.141 1.00 92.56 197 SER A CA 1
ATOM 1592 C C . SER A 1 197 ? 12.793 6.186 -10.328 1.00 92.56 197 SER A C 1
ATOM 1594 O O . SER A 1 197 ? 13.886 6.698 -10.550 1.00 92.56 197 SER A O 1
ATOM 1596 N N . LYS A 1 198 ? 11.713 6.468 -11.065 1.00 92.81 198 LYS A N 1
ATOM 1597 C CA . LYS A 1 198 ? 11.746 7.352 -12.240 1.00 92.81 198 LYS A CA 1
ATOM 1598 C C . LYS A 1 198 ? 11.983 8.812 -11.863 1.00 92.81 198 LYS A C 1
ATOM 1600 O O . LYS A 1 198 ? 12.761 9.480 -12.533 1.00 92.81 198 LYS A O 1
ATOM 1605 N N . ILE A 1 199 ? 11.348 9.296 -10.793 1.00 90.38 199 ILE A N 1
ATOM 1606 C CA . ILE A 1 199 ? 11.521 10.673 -10.300 1.00 90.38 199 ILE A CA 1
ATOM 1607 C C . ILE A 1 199 ? 12.978 10.924 -9.900 1.00 90.38 199 ILE A C 1
ATOM 1609 O O . ILE A 1 199 ? 13.528 11.981 -10.204 1.00 90.38 199 ILE A O 1
ATOM 1613 N N . TYR A 1 200 ? 13.612 9.953 -9.242 1.00 87.31 200 TYR A N 1
ATOM 1614 C CA . TYR A 1 200 ? 14.976 10.094 -8.731 1.00 87.31 200 TYR A CA 1
ATOM 1615 C C . TYR A 1 200 ? 16.062 9.562 -9.677 1.00 87.31 200 TYR A C 1
ATOM 1617 O O . TYR A 1 200 ? 17.241 9.626 -9.331 1.00 87.31 200 TYR A O 1
ATOM 1625 N N . GLY A 1 201 ? 15.699 9.037 -10.852 1.00 88.75 201 GLY A N 1
ATOM 1626 C CA . GLY A 1 201 ? 16.655 8.439 -11.791 1.00 88.75 201 GLY A CA 1
ATOM 1627 C C . GLY A 1 201 ? 17.357 7.190 -11.238 1.00 88.75 201 GLY A C 1
ATOM 1628 O O . GLY A 1 201 ? 18.500 6.912 -11.595 1.00 88.75 201 GLY A O 1
ATOM 1629 N N . LEU A 1 202 ? 16.706 6.462 -10.327 1.00 89.00 202 LEU A N 1
ATOM 1630 C CA . LEU 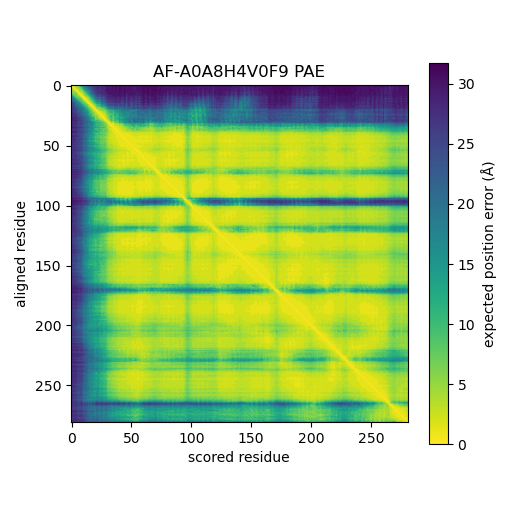A 1 202 ? 17.243 5.271 -9.669 1.00 89.00 202 LEU A CA 1
ATOM 1631 C C . LEU A 1 202 ? 16.793 3.984 -10.377 1.00 89.00 202 LEU A C 1
ATOM 1633 O O . LEU A 1 202 ? 15.741 3.980 -11.023 1.00 89.00 202 LEU A O 1
ATOM 1637 N N . PRO A 1 203 ? 17.541 2.873 -10.244 1.00 90.75 203 PRO A N 1
ATOM 1638 C CA . PRO A 1 203 ? 17.076 1.560 -10.679 1.00 90.75 203 PRO A CA 1
ATOM 1639 C C . PRO A 1 203 ? 15.817 1.112 -9.927 1.00 90.75 203 PRO A C 1
ATOM 1641 O O . PRO A 1 203 ? 15.665 1.385 -8.739 1.00 90.75 203 PRO A O 1
ATOM 1644 N N . LEU A 1 204 ? 14.957 0.357 -10.614 1.00 91.44 204 LEU A N 1
ATOM 1645 C CA . LEU A 1 204 ? 13.781 -0.281 -10.016 1.00 91.44 204 LEU A CA 1
ATOM 1646 C C . LEU A 1 204 ? 14.206 -1.407 -9.066 1.00 91.44 204 LEU A C 1
ATOM 1648 O O . LEU A 1 204 ? 15.043 -2.235 -9.435 1.00 91.44 204 LEU A O 1
ATOM 1652 N N . LEU A 1 205 ? 13.593 -1.484 -7.882 1.00 88.94 205 LEU A N 1
ATOM 1653 C CA . LEU A 1 205 ? 13.866 -2.558 -6.915 1.00 88.94 205 LEU A CA 1
ATOM 1654 C C . LEU A 1 205 ? 13.043 -3.818 -7.194 1.00 88.94 205 LEU A C 1
ATOM 1656 O O . LEU A 1 205 ? 13.429 -4.926 -6.821 1.00 88.94 205 LEU A O 1
ATOM 1660 N N . LEU A 1 206 ? 11.886 -3.641 -7.824 1.00 92.38 206 LEU A N 1
ATOM 1661 C CA . LEU A 1 206 ? 10.930 -4.709 -8.073 1.00 92.38 206 LEU A CA 1
ATOM 1662 C C . LEU A 1 206 ? 11.330 -5.572 -9.280 1.00 92.38 206 LEU A C 1
ATOM 1664 O O . LEU A 1 206 ? 12.102 -5.130 -10.134 1.00 92.38 206 LEU A O 1
ATOM 1668 N N . PRO A 1 207 ? 10.847 -6.823 -9.366 1.00 92.69 207 PRO A N 1
ATOM 1669 C CA . PRO A 1 207 ? 11.233 -7.755 -10.419 1.00 92.69 207 PRO A CA 1
ATOM 1670 C C . PRO A 1 207 ? 10.789 -7.305 -11.818 1.00 92.69 207 PRO A C 1
ATOM 1672 O O . PRO A 1 207 ? 9.955 -6.412 -11.985 1.00 92.69 207 PRO A O 1
ATOM 1675 N N . GLU A 1 208 ? 11.373 -7.937 -12.838 1.00 91.75 208 GLU A N 1
ATOM 1676 C CA . GLU A 1 208 ? 10.888 -7.816 -14.214 1.00 91.75 208 GLU A CA 1
ATOM 1677 C C . GLU A 1 208 ? 9.449 -8.306 -14.339 1.00 91.75 208 GLU A C 1
ATOM 1679 O O . GLU A 1 208 ? 9.012 -9.193 -13.606 1.00 91.75 208 GLU A O 1
ATOM 1684 N N . ASP A 1 209 ? 8.733 -7.755 -15.317 1.00 91.19 209 ASP A N 1
ATOM 1685 C CA . ASP A 1 209 ? 7.325 -8.071 -15.548 1.00 91.19 209 ASP A CA 1
ATOM 1686 C C . ASP A 1 209 ? 7.077 -9.570 -15.771 1.00 91.19 209 ASP A C 1
ATOM 1688 O O . ASP A 1 209 ? 6.100 -10.126 -15.281 1.00 91.19 209 ASP A O 1
ATOM 1692 N N . SER A 1 210 ? 8.026 -10.246 -16.424 1.00 92.38 210 SER A N 1
ATOM 1693 C CA . SER A 1 210 ? 8.014 -11.690 -16.686 1.00 92.38 210 SER A CA 1
ATOM 1694 C C . SER A 1 210 ? 7.982 -12.558 -15.420 1.00 92.38 210 SER A C 1
ATOM 1696 O O . SER A 1 210 ? 7.557 -13.712 -15.475 1.00 92.38 210 SER A O 1
ATOM 1698 N N . LEU A 1 211 ? 8.424 -12.022 -14.279 1.00 94.69 211 LEU A N 1
ATOM 1699 C CA . LEU A 1 211 ? 8.443 -12.709 -12.987 1.00 94.69 211 LEU A CA 1
ATOM 1700 C C . LEU A 1 211 ? 7.206 -12.391 -12.132 1.00 94.69 211 LEU A C 1
ATOM 1702 O O . LEU A 1 211 ? 7.021 -12.997 -11.073 1.00 94.69 211 LEU A O 1
ATOM 1706 N N . ILE A 1 212 ? 6.360 -11.456 -12.568 1.00 96.19 212 ILE A N 1
ATOM 1707 C CA . ILE A 1 212 ? 5.149 -11.042 -11.862 1.00 96.19 212 ILE A CA 1
ATOM 1708 C C . ILE A 1 212 ? 3.977 -11.825 -12.441 1.00 96.19 212 ILE A C 1
ATOM 1710 O O . ILE A 1 212 ? 3.616 -11.681 -13.604 1.00 96.19 212 ILE A O 1
ATOM 1714 N N . THR A 1 213 ? 3.360 -12.663 -11.609 1.00 96.44 213 THR A N 1
ATOM 1715 C CA . THR A 1 213 ? 2.171 -13.435 -12.010 1.00 96.44 213 THR A CA 1
ATOM 1716 C C . THR A 1 213 ? 0.896 -12.943 -11.343 1.00 96.44 213 THR A C 1
ATOM 1718 O O . THR A 1 213 ? -0.179 -13.348 -11.778 1.00 96.44 213 THR A O 1
ATOM 1721 N N . ALA A 1 214 ? 1.002 -12.083 -10.319 1.00 96.50 214 ALA A N 1
ATOM 1722 C CA . ALA A 1 214 ? -0.135 -11.421 -9.685 1.00 96.50 214 ALA A CA 1
ATOM 1723 C C . ALA A 1 214 ? -1.057 -10.804 -10.745 1.00 96.50 214 ALA A C 1
ATOM 1725 O O . ALA A 1 214 ? -0.606 -10.077 -11.632 1.00 96.50 214 ALA A O 1
ATOM 1726 N N . LYS A 1 215 ? -2.351 -11.108 -10.667 1.00 95.38 215 LYS A N 1
ATOM 1727 C CA . LYS A 1 215 ? -3.356 -10.527 -11.563 1.00 95.38 215 LYS A CA 1
ATOM 1728 C C . LYS A 1 215 ? -3.656 -9.076 -11.179 1.00 95.38 215 LYS A C 1
ATOM 1730 O O . LYS A 1 215 ? -3.373 -8.696 -10.042 1.00 95.38 215 LYS A O 1
ATOM 1735 N N . PRO A 1 216 ? -4.229 -8.264 -12.085 1.00 95.31 216 PRO A N 1
ATOM 1736 C CA . PRO A 1 216 ? -4.785 -6.958 -11.732 1.00 95.31 216 PRO A CA 1
ATOM 1737 C C . PRO A 1 216 ? -5.806 -7.057 -10.590 1.00 95.31 216 PRO A C 1
ATOM 1739 O O . PRO A 1 216 ? -6.459 -8.091 -10.437 1.00 95.31 216 PRO A O 1
ATOM 1742 N N . VAL A 1 217 ? -5.920 -5.994 -9.787 1.00 95.56 217 VAL A N 1
ATOM 1743 C CA . VAL A 1 217 ? -6.974 -5.871 -8.762 1.00 95.56 217 VAL A CA 1
ATOM 1744 C C . VAL A 1 217 ? -8.356 -5.900 -9.412 1.00 95.56 217 VAL A C 1
ATOM 1746 O O . VAL A 1 217 ? -8.501 -5.512 -10.571 1.00 95.56 217 VAL A O 1
ATOM 1749 N N . LEU A 1 218 ? -9.360 -6.346 -8.664 1.00 95.12 218 LEU A N 1
ATOM 1750 C CA . LEU A 1 218 ? -10.727 -6.452 -9.171 1.00 95.12 218 LEU A CA 1
ATOM 1751 C C . LEU A 1 218 ? -11.396 -5.076 -9.239 1.00 95.12 218 LEU A C 1
ATOM 1753 O O . LEU A 1 218 ? -11.350 -4.308 -8.273 1.00 95.12 218 LEU A O 1
ATOM 1757 N N . ASN A 1 219 ? -12.089 -4.784 -10.343 1.00 96.38 219 ASN A N 1
ATOM 1758 C CA . ASN A 1 219 ? -12.887 -3.560 -10.463 1.00 96.38 219 ASN A CA 1
ATOM 1759 C C . ASN A 1 219 ? -14.274 -3.739 -9.822 1.00 96.38 219 ASN A C 1
ATOM 1761 O O . ASN A 1 219 ? -15.270 -3.946 -10.511 1.00 96.38 219 ASN A O 1
ATOM 1765 N N . ILE A 1 220 ? -14.349 -3.694 -8.493 1.00 94.56 220 ILE A N 1
ATOM 1766 C CA . ILE A 1 220 ? -15.576 -3.947 -7.716 1.00 94.56 220 ILE A CA 1
ATOM 1767 C C . ILE A 1 220 ? -15.922 -2.766 -6.808 1.00 94.56 220 ILE A C 1
ATOM 1769 O O . ILE A 1 220 ? -15.049 -1.986 -6.432 1.00 94.56 220 ILE A O 1
ATOM 1773 N N . ARG A 1 221 ? -17.199 -2.628 -6.433 1.00 91.06 221 ARG A N 1
ATOM 1774 C CA . ARG A 1 221 ? -17.597 -1.662 -5.402 1.00 91.06 221 ARG A CA 1
ATOM 1775 C C . ARG A 1 221 ? -17.271 -2.219 -4.026 1.00 91.06 221 ARG A C 1
ATOM 1777 O O . ARG A 1 221 ? -17.440 -3.413 -3.783 1.00 91.06 221 ARG A O 1
ATOM 1784 N N . GLU A 1 222 ? -16.810 -1.354 -3.132 1.00 87.19 222 GLU A N 1
ATOM 1785 C CA . GLU A 1 222 ? -16.407 -1.780 -1.794 1.00 87.19 222 GLU A CA 1
ATOM 1786 C C . GLU A 1 222 ? -17.617 -2.253 -0.972 1.00 87.19 222 GLU A C 1
ATOM 1788 O O . GLU A 1 222 ? -17.524 -3.262 -0.274 1.00 87.19 222 GLU A O 1
ATOM 1793 N N . GLU A 1 223 ? -18.780 -1.609 -1.141 1.00 87.81 223 GLU A N 1
ATOM 1794 C CA . GLU A 1 223 ? -20.026 -1.996 -0.467 1.00 87.81 223 GLU A CA 1
ATOM 1795 C C . GLU A 1 223 ? -20.537 -3.400 -0.834 1.00 87.81 223 GLU A C 1
ATOM 1797 O O . GLU A 1 223 ? -21.225 -4.035 -0.034 1.00 87.81 223 GLU A O 1
ATOM 1802 N N . ASP A 1 224 ? -20.175 -3.909 -2.013 1.00 88.19 224 ASP A N 1
ATOM 1803 C CA . ASP A 1 224 ? -20.615 -5.220 -2.494 1.00 88.19 224 ASP A CA 1
ATOM 1804 C C . ASP A 1 224 ? -19.715 -6.362 -1.998 1.00 88.19 224 ASP A C 1
ATOM 1806 O O . ASP A 1 224 ? -20.041 -7.533 -2.206 1.00 88.19 224 ASP A O 1
ATOM 1810 N N . PHE A 1 225 ? -18.569 -6.051 -1.376 1.00 90.38 225 PHE A N 1
ATOM 1811 C CA . PHE A 1 225 ? -17.542 -7.036 -1.035 1.00 90.38 225 PHE A CA 1
ATOM 1812 C C . PHE A 1 225 ? -17.248 -7.124 0.462 1.00 90.38 225 PHE A C 1
ATOM 1814 O O . PHE A 1 225 ? -16.123 -6.952 0.918 1.00 90.38 225 PHE A O 1
ATOM 1821 N N . THR A 1 226 ? -18.274 -7.450 1.241 1.00 88.19 226 THR A N 1
ATOM 1822 C CA . THR A 1 226 ? -18.199 -7.615 2.704 1.00 88.19 226 THR A CA 1
ATOM 1823 C C . THR A 1 226 ? -17.864 -9.051 3.134 1.00 88.19 226 THR A C 1
ATOM 1825 O O . THR A 1 226 ? -18.022 -9.987 2.349 1.00 88.19 226 THR A O 1
ATOM 1828 N N . TYR A 1 227 ? -17.450 -9.261 4.393 1.00 84.81 227 TYR A N 1
ATOM 1829 C CA . TYR A 1 227 ? -17.197 -10.608 4.948 1.00 84.81 227 TYR A CA 1
ATOM 1830 C C . TYR A 1 227 ? -18.450 -11.501 5.005 1.00 84.81 227 TYR A C 1
ATOM 1832 O O . TYR A 1 227 ? -18.333 -12.713 5.149 1.00 84.81 227 TYR A O 1
ATOM 1840 N N . SER A 1 228 ? -19.641 -10.916 4.864 1.00 85.19 228 SER A N 1
ATOM 1841 C CA . SER A 1 228 ? -20.915 -11.641 4.793 1.00 85.19 228 SER A CA 1
ATOM 1842 C C . SER A 1 228 ? -21.311 -12.013 3.359 1.00 85.19 228 SER A C 1
ATOM 1844 O O . SER A 1 228 ? -22.356 -12.630 3.150 1.00 85.19 228 SER A O 1
ATOM 1846 N N . SER A 1 229 ? -20.522 -11.610 2.359 1.00 82.62 229 SER A N 1
ATOM 1847 C CA . SER A 1 229 ? -20.840 -11.835 0.948 1.00 82.62 229 SER A CA 1
ATOM 1848 C C . SER A 1 229 ? -20.697 -13.317 0.590 1.00 82.62 229 SER A C 1
ATOM 1850 O O . SER A 1 229 ? -19.753 -13.967 1.040 1.00 82.62 229 SER A O 1
ATOM 1852 N N . PRO A 1 230 ? -21.574 -13.869 -0.269 1.00 80.44 230 PRO A N 1
ATOM 1853 C CA . PRO A 1 230 ? -21.536 -15.286 -0.642 1.00 80.44 230 PRO A CA 1
ATOM 1854 C C . PRO A 1 230 ? -20.315 -15.660 -1.503 1.00 80.44 230 PRO A C 1
ATOM 1856 O O . PRO A 1 230 ? -20.088 -16.837 -1.778 1.00 80.44 230 PRO A O 1
ATOM 1859 N N . GLY A 1 231 ? -19.541 -14.672 -1.955 1.00 85.38 231 GLY A N 1
ATOM 1860 C CA . GLY A 1 231 ? -18.350 -14.845 -2.770 1.00 85.38 231 GLY A CA 1
ATOM 1861 C C . GLY A 1 231 ? -17.815 -13.506 -3.269 1.00 85.38 231 GLY A C 1
ATOM 1862 O O . GLY A 1 231 ? -18.209 -12.444 -2.790 1.00 85.38 231 GLY A O 1
ATOM 1863 N N . VAL A 1 232 ? -16.914 -13.574 -4.248 1.00 89.69 232 VAL A N 1
ATOM 1864 C CA . VAL A 1 232 ? -16.399 -12.391 -4.947 1.00 89.69 232 VAL A CA 1
ATOM 1865 C C . VAL A 1 232 ? -17.502 -11.832 -5.859 1.00 89.69 232 VAL A C 1
ATOM 1867 O O . VAL A 1 232 ? -18.034 -12.597 -6.669 1.00 89.69 232 VAL A O 1
ATOM 1870 N N . PRO A 1 233 ? -17.869 -10.542 -5.745 1.00 92.31 233 PRO A N 1
ATOM 1871 C CA . PRO A 1 233 ? -18.859 -9.932 -6.628 1.00 92.31 233 PRO A CA 1
ATOM 1872 C C . PRO A 1 233 ? -18.333 -9.816 -8.071 1.00 92.31 233 PRO A C 1
ATOM 1874 O O . PRO A 1 233 ? -17.119 -9.819 -8.286 1.00 92.31 233 PRO A O 1
ATOM 1877 N N . PRO A 1 234 ? -19.221 -9.712 -9.076 1.00 93.06 234 PRO A N 1
ATOM 1878 C CA . PRO A 1 234 ? -18.801 -9.504 -10.458 1.00 93.06 234 PRO A CA 1
ATOM 1879 C C . PRO A 1 234 ? -18.110 -8.145 -10.627 1.00 93.06 234 PRO A C 1
ATOM 1881 O O . PRO A 1 234 ? -18.505 -7.154 -10.006 1.00 93.06 234 PRO A O 1
ATOM 1884 N N . GLU A 1 235 ? -17.103 -8.099 -11.500 1.00 94.81 235 GLU A N 1
ATOM 1885 C CA . GLU A 1 235 ? -16.448 -6.846 -11.876 1.00 94.81 235 GLU A CA 1
ATOM 1886 C C . GLU A 1 235 ? -17.426 -5.908 -12.592 1.00 94.81 235 GLU A C 1
ATOM 1888 O O . GLU A 1 235 ? -18.361 -6.337 -13.274 1.00 94.81 235 GLU A O 1
ATOM 1893 N N . ARG A 1 236 ? -17.225 -4.608 -12.392 1.00 93.50 236 ARG A N 1
ATOM 1894 C CA . ARG A 1 236 ? -18.034 -3.541 -12.972 1.00 93.50 236 ARG A CA 1
ATOM 1895 C C . ARG A 1 236 ? -17.355 -2.993 -14.226 1.00 93.50 236 ARG A C 1
ATOM 1897 O O . ARG A 1 236 ? -16.133 -2.901 -14.279 1.00 93.50 236 ARG A O 1
ATOM 1904 N N . ASP A 1 237 ? -18.153 -2.536 -15.186 1.00 92.81 237 ASP A N 1
ATOM 1905 C CA . ASP A 1 237 ? -17.656 -1.777 -16.347 1.00 92.81 237 ASP A CA 1
ATOM 1906 C C . ASP A 1 237 ? -17.497 -0.273 -16.041 1.00 92.81 237 ASP A C 1
ATOM 1908 O O . ASP A 1 237 ? -16.918 0.480 -16.822 1.00 92.81 237 ASP A O 1
ATOM 1912 N N . GLU A 1 238 ? -18.033 0.185 -14.906 1.00 93.38 238 GLU A N 1
ATOM 1913 C CA . GLU A 1 238 ? -17.972 1.580 -14.468 1.00 93.38 238 GLU A CA 1
ATOM 1914 C C . GLU A 1 238 ? -16.708 1.881 -13.643 1.00 93.38 238 GLU A C 1
ATOM 1916 O O . GLU A 1 238 ? -15.996 0.984 -13.181 1.00 93.38 238 GLU A O 1
ATOM 1921 N N . ILE A 1 239 ? -16.444 3.170 -13.422 1.00 93.38 239 ILE A N 1
ATOM 1922 C CA . ILE A 1 239 ? -15.332 3.622 -12.583 1.00 93.38 239 ILE A CA 1
ATOM 1923 C C . ILE A 1 239 ? -15.646 3.304 -11.116 1.00 93.38 239 ILE A C 1
ATOM 1925 O O . ILE A 1 239 ? -16.581 3.857 -10.538 1.00 93.38 239 ILE A O 1
ATOM 1929 N N . THR A 1 240 ? -14.826 2.447 -10.508 1.00 95.38 240 THR A N 1
ATOM 1930 C CA . THR A 1 240 ? -14.778 2.241 -9.053 1.00 95.38 240 THR A CA 1
ATOM 1931 C C . THR A 1 240 ? -13.543 2.926 -8.465 1.00 95.38 240 THR A C 1
ATOM 1933 O O . THR A 1 240 ? -12.679 3.410 -9.202 1.00 95.38 240 THR A O 1
ATOM 1936 N N . ILE A 1 241 ? -13.407 2.925 -7.136 1.00 94.88 241 ILE A N 1
ATOM 1937 C CA . ILE A 1 241 ? -12.209 3.460 -6.471 1.00 94.88 241 ILE A CA 1
ATOM 1938 C C . ILE A 1 241 ? -10.921 2.729 -6.889 1.00 94.88 241 ILE A C 1
ATOM 1940 O O . ILE A 1 241 ? -9.851 3.325 -6.878 1.00 94.88 241 ILE A O 1
ATOM 1944 N N . TYR A 1 242 ? -11.005 1.464 -7.319 1.00 95.88 242 TYR A N 1
ATOM 1945 C CA . TYR A 1 242 ? -9.833 0.677 -7.719 1.00 95.88 242 TYR A CA 1
ATOM 1946 C C . TYR A 1 242 ? -9.398 0.937 -9.164 1.00 95.88 242 TYR A C 1
ATOM 1948 O O . TYR A 1 242 ? -8.287 0.563 -9.541 1.00 95.88 242 TYR A O 1
ATOM 1956 N N . TRP A 1 243 ? -10.227 1.620 -9.964 1.00 94.81 243 TRP A N 1
ATOM 1957 C CA . TRP A 1 243 ? -9.934 1.918 -11.366 1.00 94.81 243 TRP A CA 1
ATOM 1958 C C . TRP A 1 243 ? -8.581 2.615 -11.542 1.00 94.81 243 TRP A C 1
ATOM 1960 O O . TRP A 1 243 ? -7.787 2.219 -12.394 1.00 94.81 243 TRP A O 1
ATOM 1970 N N . GLY A 1 244 ? -8.285 3.613 -10.701 1.00 95.06 244 GLY A N 1
ATOM 1971 C CA . GLY A 1 244 ? -7.012 4.336 -10.742 1.00 95.06 244 GLY A CA 1
ATOM 1972 C C . GLY A 1 244 ? -5.811 3.403 -10.588 1.00 95.06 244 GLY A C 1
ATOM 1973 O O . GLY A 1 244 ? -4.883 3.456 -11.393 1.00 95.06 244 GLY A O 1
ATOM 1974 N N . LEU A 1 245 ? -5.870 2.481 -9.624 1.00 96.75 245 LEU A N 1
ATOM 1975 C CA . LEU A 1 245 ? -4.811 1.505 -9.374 1.00 96.75 245 LEU A CA 1
ATOM 1976 C C . LEU A 1 245 ? -4.668 0.483 -10.517 1.00 96.75 245 LEU A C 1
ATOM 1978 O O . LEU A 1 245 ? -3.549 0.107 -10.873 1.00 96.75 245 LEU A O 1
ATOM 1982 N N . ILE A 1 246 ? -5.777 0.061 -11.136 1.00 96.56 246 ILE A N 1
ATOM 1983 C CA . ILE A 1 246 ? -5.765 -0.819 -12.321 1.00 96.56 246 ILE A CA 1
ATOM 1984 C C . ILE A 1 246 ? -5.033 -0.136 -13.482 1.00 96.56 246 ILE A C 1
ATOM 1986 O O . ILE A 1 246 ? -4.124 -0.715 -14.078 1.00 96.56 246 ILE A O 1
ATOM 1990 N N . GLN A 1 247 ? -5.388 1.114 -13.783 1.00 95.75 247 GLN A N 1
ATOM 1991 C CA . GLN A 1 247 ? -4.767 1.850 -14.884 1.00 95.75 247 GLN A CA 1
ATOM 1992 C C . GLN A 1 247 ? -3.298 2.175 -14.594 1.00 95.75 247 GLN A C 1
ATOM 1994 O O . GLN A 1 247 ? -2.439 1.973 -15.454 1.00 95.75 247 GLN A O 1
ATOM 1999 N N . GLN A 1 248 ? -2.987 2.615 -13.370 1.00 95.75 248 GLN A N 1
ATOM 2000 C CA . GLN A 1 248 ? -1.614 2.899 -12.960 1.00 95.75 248 GLN A CA 1
ATOM 2001 C C . GLN A 1 248 ? -0.738 1.651 -13.032 1.00 95.75 248 GLN A C 1
ATOM 2003 O O . GLN A 1 248 ? 0.330 1.706 -13.633 1.00 95.75 248 GLN A O 1
ATOM 2008 N N . SER A 1 249 ? -1.180 0.515 -12.490 1.00 96.12 249 SER A N 1
ATOM 2009 C CA . SER A 1 249 ? -0.385 -0.717 -12.539 1.00 96.12 249 SER A CA 1
ATOM 2010 C C . SER A 1 249 ? -0.083 -1.145 -13.975 1.00 96.12 249 SER A C 1
ATOM 2012 O O . SER A 1 249 ? 1.075 -1.419 -14.291 1.00 96.12 249 SER A O 1
ATOM 2014 N N . SER A 1 250 ? -1.074 -1.110 -14.871 1.00 94.75 250 SER A N 1
ATOM 2015 C CA . SER A 1 250 ? -0.876 -1.375 -16.303 1.00 94.75 250 SER A CA 1
ATOM 2016 C C . SER A 1 250 ? 0.165 -0.432 -16.927 1.00 94.75 250 SER A C 1
ATOM 2018 O O . SER A 1 250 ? 1.151 -0.884 -17.519 1.00 94.75 250 SER A O 1
ATOM 2020 N N . TYR A 1 251 ? 0.010 0.879 -16.711 1.00 94.88 251 TYR A N 1
ATOM 2021 C CA . TYR A 1 251 ? 0.952 1.889 -17.194 1.00 94.88 251 TYR A CA 1
ATOM 2022 C C . TYR A 1 251 ? 2.370 1.663 -16.656 1.00 94.88 251 TYR A C 1
ATOM 2024 O O . TYR A 1 251 ? 3.339 1.670 -17.416 1.00 94.88 251 TYR A O 1
ATOM 2032 N N . HIS A 1 252 ? 2.511 1.431 -15.351 1.00 95.56 252 HIS A N 1
ATOM 2033 C CA . HIS A 1 252 ? 3.806 1.268 -14.705 1.00 95.56 252 HIS A CA 1
ATOM 2034 C C . HIS A 1 252 ? 4.536 0.019 -15.188 1.00 95.56 252 HIS A C 1
ATOM 2036 O O . HIS A 1 252 ? 5.753 0.088 -15.348 1.00 95.56 252 HIS A O 1
ATOM 2042 N N . ARG A 1 253 ? 3.830 -1.077 -15.491 1.00 93.75 253 ARG A N 1
ATOM 2043 C CA . ARG A 1 253 ? 4.429 -2.286 -16.084 1.00 93.75 253 ARG A CA 1
ATOM 2044 C C . ARG A 1 253 ? 5.073 -1.989 -17.434 1.00 93.75 253 ARG A C 1
ATOM 2046 O O . ARG A 1 253 ? 6.260 -2.263 -17.629 1.00 93.75 253 ARG A O 1
ATOM 2053 N N . MET A 1 254 ? 4.330 -1.335 -18.327 1.00 91.06 254 MET A N 1
ATOM 2054 C CA . MET A 1 254 ? 4.851 -0.895 -19.622 1.00 91.06 254 MET A CA 1
ATOM 2055 C C . MET A 1 254 ? 6.019 0.084 -19.440 1.00 91.06 254 MET A C 1
ATOM 2057 O O . MET A 1 254 ? 7.121 -0.157 -19.932 1.00 91.06 254 MET A O 1
ATOM 2061 N N . ALA A 1 255 ? 5.826 1.152 -18.668 1.00 92.56 255 ALA A N 1
ATOM 2062 C CA . ALA A 1 255 ? 6.826 2.197 -18.485 1.00 92.56 255 ALA A CA 1
ATOM 2063 C C . ALA A 1 255 ? 8.106 1.691 -17.796 1.00 92.56 255 ALA A C 1
ATOM 2065 O O . ALA A 1 255 ? 9.194 2.173 -18.093 1.00 92.56 255 ALA A O 1
ATOM 2066 N N . ASN A 1 256 ? 8.010 0.719 -16.885 1.00 94.19 256 ASN A N 1
ATOM 2067 C CA . ASN A 1 256 ? 9.175 0.118 -16.230 1.00 94.19 256 ASN A CA 1
ATOM 2068 C C . ASN A 1 256 ? 10.052 -0.654 -17.200 1.00 94.19 256 ASN A C 1
ATOM 2070 O O . ASN A 1 256 ? 11.273 -0.602 -17.088 1.00 94.19 256 ASN A O 1
ATOM 2074 N N . SER A 1 257 ? 9.436 -1.356 -18.144 1.00 88.44 257 SER A N 1
ATOM 2075 C CA . SER A 1 257 ? 10.178 -2.104 -19.149 1.00 88.44 257 SER A CA 1
ATOM 2076 C C . SER A 1 257 ? 11.002 -1.169 -20.048 1.00 88.44 257 SER A C 1
ATOM 2078 O O . SER A 1 257 ? 12.186 -1.408 -20.242 1.00 88.44 257 SER A O 1
ATOM 2080 N N . ILE A 1 258 ? 10.425 -0.039 -20.471 1.00 89.00 258 ILE A N 1
ATOM 2081 C CA . ILE A 1 258 ? 11.130 1.020 -21.216 1.00 89.00 258 ILE A CA 1
ATOM 2082 C C . ILE A 1 258 ? 12.229 1.660 -20.358 1.00 89.00 258 ILE A C 1
ATOM 2084 O O . ILE A 1 258 ? 13.346 1.876 -20.815 1.00 89.00 258 ILE A O 1
ATOM 2088 N N . TYR A 1 259 ? 11.924 1.954 -19.094 1.00 91.31 259 TYR A N 1
ATOM 2089 C CA . TYR A 1 259 ? 12.860 2.610 -18.186 1.00 91.31 259 TYR A CA 1
ATOM 2090 C C . TYR A 1 259 ? 14.112 1.764 -17.906 1.00 91.31 259 TYR A C 1
ATOM 2092 O O . TYR A 1 259 ? 15.214 2.305 -17.853 1.00 91.31 259 TYR A O 1
ATOM 2100 N N . ARG A 1 260 ? 13.974 0.435 -17.788 1.00 89.50 260 ARG A N 1
ATOM 2101 C CA . ARG A 1 260 ? 15.125 -0.481 -17.681 1.00 89.50 260 ARG A CA 1
ATOM 2102 C C . ARG A 1 260 ? 16.017 -0.413 -18.913 1.00 89.50 260 ARG A C 1
ATOM 2104 O O . ARG A 1 260 ? 17.232 -0.312 -18.762 1.00 89.50 260 ARG A O 1
ATOM 2111 N N . ASP A 1 261 ? 15.415 -0.426 -20.100 1.00 86.25 261 ASP A N 1
ATOM 2112 C CA . ASP A 1 261 ? 16.157 -0.356 -21.358 1.00 86.25 261 ASP A CA 1
ATOM 2113 C C . ASP A 1 261 ? 16.964 0.946 -21.420 1.00 86.25 261 ASP A C 1
ATOM 2115 O O . ASP A 1 261 ? 18.174 0.897 -21.634 1.00 86.25 261 ASP A O 1
ATOM 2119 N N . LEU A 1 262 ? 16.337 2.084 -21.096 1.00 86.25 262 LEU A N 1
ATOM 2120 C CA . LEU A 1 262 ? 16.991 3.399 -21.057 1.00 86.25 262 LEU A CA 1
ATOM 2121 C C . LEU A 1 262 ? 18.150 3.480 -20.053 1.00 86.25 262 LEU A C 1
ATOM 2123 O O . LEU A 1 262 ? 19.162 4.106 -20.345 1.00 86.25 262 LEU A O 1
ATOM 2127 N N . LEU A 1 263 ? 18.026 2.861 -18.875 1.00 85.75 263 LEU A N 1
ATOM 2128 C CA . LEU A 1 263 ? 19.122 2.835 -17.899 1.00 85.75 263 LEU A CA 1
ATOM 2129 C C . LEU A 1 263 ? 20.262 1.889 -18.309 1.00 85.75 263 LEU A C 1
ATOM 2131 O O . LEU A 1 263 ? 21.402 2.090 -17.891 1.00 85.75 263 LEU A O 1
ATOM 2135 N N . SER A 1 264 ? 19.965 0.846 -19.088 1.00 83.75 264 SER A N 1
ATOM 2136 C CA . SER A 1 264 ? 20.949 -0.158 -19.513 1.00 83.75 264 SER A CA 1
ATOM 2137 C C . SER A 1 264 ? 21.712 0.235 -20.784 1.00 83.75 264 SER A C 1
ATOM 2139 O O . SER A 1 264 ? 22.906 -0.046 -20.904 1.00 83.75 264 SER A O 1
ATOM 2141 N N . VAL A 1 265 ? 21.038 0.900 -21.724 1.00 71.62 265 VAL A N 1
ATOM 2142 C CA . VAL A 1 265 ? 21.567 1.303 -23.028 1.00 71.62 265 VAL A CA 1
ATOM 2143 C C . VAL A 1 265 ? 21.880 2.791 -22.958 1.00 71.62 265 VAL A C 1
ATOM 2145 O O . VAL A 1 265 ? 20.988 3.603 -23.142 1.00 71.62 265 VAL A O 1
ATOM 2148 N N . GLY A 1 266 ? 23.142 3.142 -22.683 1.00 73.06 266 GLY A N 1
ATOM 2149 C CA . GLY A 1 266 ? 23.608 4.519 -22.445 1.00 73.06 266 GLY A CA 1
ATOM 2150 C C . GLY A 1 266 ? 22.855 5.628 -23.203 1.00 73.06 266 GLY A C 1
ATOM 2151 O O . GLY A 1 266 ? 21.929 6.217 -22.663 1.00 73.06 266 GLY A O 1
ATOM 2152 N N . CYS A 1 267 ? 23.270 5.966 -24.427 1.00 77.06 267 CYS A N 1
ATOM 2153 C CA . CYS A 1 267 ? 22.527 6.911 -25.270 1.00 77.06 267 CYS A CA 1
ATOM 2154 C C . CYS A 1 267 ? 21.825 6.106 -26.378 1.00 77.06 267 CYS A C 1
ATOM 2156 O O . CYS A 1 267 ? 22.538 5.555 -27.225 1.00 77.06 267 CYS A O 1
ATOM 2158 N N . PRO A 1 268 ? 20.483 5.975 -26.368 1.00 81.06 268 PRO A N 1
ATOM 2159 C CA . PRO A 1 268 ? 19.769 5.138 -27.328 1.00 81.06 268 PRO A CA 1
ATOM 2160 C C . PRO A 1 268 ? 19.946 5.672 -28.752 1.00 81.06 268 PRO A C 1
ATOM 2162 O O . PRO A 1 268 ? 19.909 6.882 -28.991 1.00 81.06 268 PRO A O 1
ATOM 2165 N N . ASN A 1 269 ? 20.154 4.769 -29.708 1.00 85.19 269 ASN A N 1
ATOM 2166 C CA . ASN A 1 269 ? 20.207 5.132 -31.122 1.00 85.19 269 ASN A CA 1
ATOM 2167 C C . ASN A 1 269 ? 18.784 5.238 -31.712 1.00 85.19 269 ASN A C 1
ATOM 2169 O O . ASN A 1 269 ? 17.794 4.906 -31.065 1.00 85.19 269 ASN A O 1
ATOM 2173 N N . VAL A 1 270 ? 18.670 5.698 -32.962 1.00 87.06 270 VAL A N 1
ATOM 2174 C CA . VAL A 1 270 ? 17.366 5.888 -33.628 1.00 87.06 270 VAL A CA 1
ATOM 2175 C C . VAL A 1 270 ? 16.542 4.594 -33.685 1.00 87.06 270 VAL A C 1
ATOM 2177 O O . VAL A 1 270 ? 15.344 4.631 -33.428 1.00 87.06 270 VAL A O 1
ATOM 2180 N N . ALA A 1 271 ? 17.168 3.444 -33.949 1.00 86.25 271 ALA A N 1
ATOM 2181 C CA . ALA A 1 271 ? 16.466 2.162 -34.019 1.00 86.25 271 ALA A CA 1
ATOM 2182 C C . ALA A 1 271 ? 15.957 1.694 -32.641 1.00 86.25 271 ALA A C 1
ATOM 2184 O O . ALA A 1 271 ? 14.888 1.079 -32.551 1.00 86.25 271 ALA A O 1
ATOM 2185 N N . ASP A 1 272 ? 16.689 2.011 -31.567 1.00 83.50 272 ASP A N 1
ATOM 2186 C CA . ASP A 1 272 ? 16.239 1.764 -30.194 1.00 83.50 272 ASP A CA 1
ATOM 2187 C C . ASP A 1 272 ? 14.984 2.600 -29.901 1.00 83.50 272 ASP A C 1
ATOM 2189 O O . ASP A 1 272 ? 13.979 2.065 -29.433 1.00 83.50 272 ASP A O 1
ATOM 2193 N N . ILE A 1 273 ? 14.996 3.888 -30.265 1.00 84.50 273 ILE A N 1
ATOM 2194 C CA . ILE A 1 273 ? 13.859 4.806 -30.085 1.00 84.50 273 ILE A CA 1
ATOM 2195 C C . ILE A 1 273 ? 12.631 4.320 -30.868 1.00 84.50 273 ILE A C 1
ATOM 2197 O O . ILE A 1 273 ? 11.559 4.176 -30.284 1.00 84.50 273 ILE A O 1
ATOM 2201 N N . GLU A 1 274 ? 12.782 3.972 -32.148 1.00 87.38 274 GLU A N 1
ATOM 2202 C CA . GLU A 1 274 ? 11.690 3.431 -32.977 1.00 87.38 274 GLU A CA 1
ATOM 2203 C C . GLU A 1 274 ? 11.109 2.121 -32.415 1.00 87.38 274 GLU A C 1
ATOM 2205 O O . GLU A 1 274 ? 9.941 1.785 -32.633 1.00 87.38 274 GLU A O 1
ATOM 2210 N N . THR A 1 275 ? 11.925 1.330 -31.714 1.00 86.38 275 THR A N 1
ATOM 2211 C CA . THR A 1 275 ? 11.474 0.104 -31.044 1.00 86.38 275 THR A CA 1
ATOM 2212 C C . THR A 1 275 ? 10.685 0.417 -29.775 1.00 86.38 275 THR A C 1
ATOM 2214 O O . THR A 1 275 ? 9.669 -0.230 -29.519 1.00 86.38 275 THR A O 1
ATOM 2217 N N . LEU A 1 276 ? 11.111 1.418 -29.002 1.00 84.06 276 LEU A N 1
ATOM 2218 C CA . LEU A 1 276 ? 10.386 1.885 -27.820 1.00 84.06 276 LEU A CA 1
ATOM 2219 C C . LEU A 1 276 ? 9.047 2.538 -28.196 1.00 84.06 276 LEU A C 1
ATOM 2221 O O . LEU A 1 276 ? 8.036 2.229 -27.570 1.00 84.06 276 LEU A O 1
ATOM 2225 N N . GLU A 1 277 ? 8.999 3.357 -29.249 1.00 84.69 277 GLU A N 1
ATOM 2226 C CA . GLU A 1 277 ? 7.759 3.989 -29.730 1.00 84.69 277 GLU A CA 1
ATOM 2227 C C . GLU A 1 277 ? 6.701 2.962 -30.150 1.00 84.69 277 GLU A C 1
ATOM 2229 O O . GLU A 1 277 ? 5.521 3.112 -29.834 1.00 84.69 277 GLU A O 1
ATOM 2234 N N . ARG A 1 278 ? 7.114 1.869 -30.802 1.00 86.81 278 ARG A N 1
ATOM 2235 C CA . ARG A 1 278 ? 6.217 0.761 -31.177 1.00 86.81 278 ARG A CA 1
ATOM 2236 C C . ARG A 1 278 ? 5.651 -0.025 -29.993 1.00 86.81 278 ARG A C 1
ATOM 2238 O O . ARG A 1 278 ? 4.744 -0.816 -30.200 1.00 86.81 278 ARG A O 1
ATOM 2245 N N . ARG A 1 279 ? 6.198 0.125 -28.783 1.00 82.12 279 ARG A N 1
ATOM 2246 C CA . ARG A 1 279 ? 5.660 -0.516 -27.566 1.00 82.12 279 ARG A CA 1
ATOM 2247 C C . ARG A 1 279 ? 4.613 0.341 -26.865 1.00 82.12 279 ARG A C 1
ATOM 2249 O O . ARG A 1 279 ? 3.875 -0.188 -26.042 1.00 82.12 279 ARG A O 1
ATOM 2256 N N . ILE A 1 280 ? 4.609 1.644 -27.140 1.00 80.88 280 ILE A N 1
ATOM 2257 C CA . ILE A 1 280 ? 3.671 2.608 -26.560 1.00 80.88 280 ILE A CA 1
ATOM 2258 C C . ILE A 1 280 ? 2.381 2.674 -27.393 1.00 80.88 280 ILE A C 1
ATOM 2260 O O . ILE A 1 280 ? 1.308 2.853 -26.820 1.00 80.88 280 ILE A O 1
ATOM 2264 N N . ASN A 1 281 ? 2.504 2.542 -28.721 1.00 73.69 281 ASN A N 1
ATOM 2265 C CA . ASN A 1 281 ? 1.402 2.576 -29.693 1.00 73.69 281 ASN A CA 1
ATOM 2266 C C . ASN A 1 281 ? 0.821 1.187 -29.971 1.00 73.69 281 ASN A C 1
ATOM 2268 O O . ASN A 1 281 ? -0.405 1.114 -30.208 1.00 73.69 281 ASN A O 1
#

Solvent-accessible surface area (backbone atoms only — not comparable to full-atom values): 16170 Å² total; per-residue (Å²): 138,86,80,88,81,84,82,83,87,78,88,74,94,67,83,81,64,80,78,85,56,69,68,62,59,48,59,72,64,69,55,56,72,70,56,50,51,56,50,50,52,52,15,46,51,28,21,60,69,64,49,29,56,70,57,61,38,70,60,64,73,61,53,49,32,43,73,72,63,77,36,88,67,97,47,62,67,37,46,51,26,26,52,24,23,43,39,15,50,1,32,56,62,64,46,74,91,75,45,73,62,59,20,50,53,25,45,50,51,21,50,57,55,54,70,71,52,63,92,79,57,71,69,49,72,55,37,35,55,18,26,49,44,43,16,55,50,27,45,74,74,70,34,56,67,60,13,52,51,33,39,53,51,28,52,52,31,42,56,72,67,38,43,48,33,40,73,69,55,64,44,84,89,55,53,73,61,61,33,50,38,48,41,26,40,39,44,50,51,49,37,51,51,50,50,51,18,63,76,69,74,46,81,69,90,69,79,60,70,92,73,48,56,44,66,79,63,74,42,44,60,72,89,62,57,49,97,85,42,99,57,86,65,76,71,52,96,65,90,38,59,43,42,57,51,46,53,44,38,56,50,4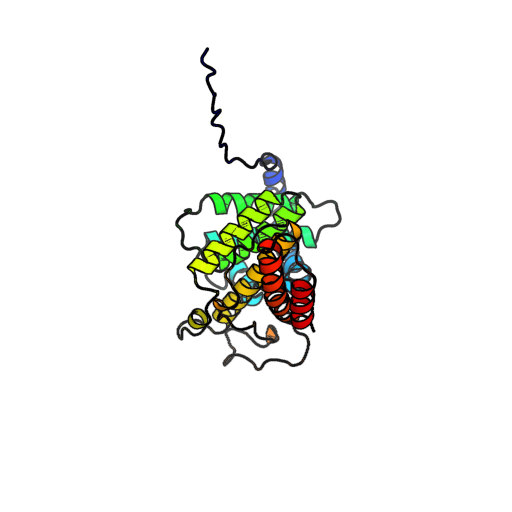4,55,57,51,47,57,54,50,52,50,53,72,71,42,78,81,71,51,72,69,53,50,60,54,53,53,63,72,76,108

Nearest PDB structures (foldseek):
  7w5m-assembly1_A  TM=3.863E-01  e=2.994E+00  Arabidopsis thaliana